Protein AF-A0AAV7BW52-F1 (afdb_monomer_lite)

Organism: Engystomops pustulosus (NCBI:txid76066)

pLDDT: mean 81.93, std 21.58, range [30.64, 98.81]

Secondary structure (DSSP, 8-state):
----STTHHHHHHHSS---TTHHHHHHHHHHHHHHHHHHHHHHHHHHHHHHHHHHHHHHHHHHHHHHHHHHHHHHHHHHHHHHHHHHHHHHHTTS----------HHHHHHHHHHHHHHHHHHHHHHHHHHHHHHHHHHHHHHHHHHHHHHHHHHHHHHHHHHHHHHHHHHHHHHHHHHHHHHHHHHHHHHHHHHHHHHHHHHHHHHHHHHHHHHHHHHHHHHHHHHHHHHHHHHHHHHHHHHHHHHHHHHH--S----------------------------EEEEEEEEETTEEEEEEEEEE-----

Radius of gyration: 64.71 Å; chains: 1; bounding box: 135×35×194 Å

InterPro domains:
  IPR018039 Intermediate filament protein, conserved site [PS00226] (238-246)
  IPR039008 Intermediate filament, rod domain [PF00038] (46-251)
  IPR039008 Intermediate filament, rod domain [PS51842] (1-252)
  IPR039008 Intermediate filament, rod domain [SM01391] (6-251)
  IPR050405 Intermediate filament structural protein [PTHR45652] (47-299)

Foldseek 3Di:
DDDDDPPVVVVVVVVDDDPPCVVVVVVVVVVVVVVVVVVVVVVVVVVVVVVVVVVVVVVVVVVVVVVVVVVVVVVVVVVVVVVVVVVVVVVVVVDDDDDDDDDDPVVVVVVVVVVVVVVVVVVVVVVVVVVVVVVVVVVVVVVVVVVVVVVVVVVVVVVVVVVVVVVVVVVVVVVVVVVVVVVVVVVVVVVVVVVVVVVVVVVVVVVVVVVVVVVVVVVVVVVVVVVVVVVVVVVVVVVVVVVVVVVVCVVVDPDDDDDDDDDDDPDPPPPPDDPDPPPPQDWDWDWDFDDDPRDTPDIDTDTDGDDDD

Sequence (309 aa):
MVVCDNGRNLVAALQLGRLTHVPCLAHVLNLIVQRFLKTYRNLSDLLTKDVDNASLARIDLERKLESLQEEIIFLKKIHDEEIRELQVQIQDQHVQIDMDVSKPDLTAALRDVRQQYENVAAKNLQDAEEWYKSKFADLSEAANRNNEALRQAKQETNDYRRQIQALTCEVDAMKGSNESYERQMREMEENFALEAANYQDTINRLQEEIQNMKEEMARHLREYQELLNVKMALDIEIATYRKLLEGEESRITIPVHSSFSNMSLRETNLDSHPMESTHSKRTLLIKTVETRDGQVINESSQQHDDYQD

Structure (mmCIF, N/CA/C/O backbone):
data_AF-A0AAV7BW52-F1
#
_entry.id   AF-A0AAV7BW52-F1
#
loop_
_atom_site.group_PDB
_atom_site.id
_atom_site.type_symbol
_atom_site.label_atom_id
_atom_site.label_alt_id
_atom_site.label_comp_id
_atom_site.label_asym_id
_atom_site.label_entity_id
_atom_site.label_seq_id
_atom_site.pdbx_PDB_ins_code
_atom_site.Cartn_x
_atom_site.Cartn_y
_atom_site.Cartn_z
_atom_site.occupancy
_atom_site.B_iso_or_equiv
_atom_site.auth_seq_id
_atom_site.auth_comp_id
_atom_site.auth_asym_id
_atom_site.auth_atom_id
_atom_site.pdbx_PDB_model_num
ATOM 1 N N . MET A 1 1 ? -50.732 -1.798 -39.076 1.00 42.44 1 MET A N 1
ATOM 2 C CA . MET A 1 1 ? -49.840 -0.947 -39.898 1.00 42.44 1 MET A CA 1
ATOM 3 C C . MET A 1 1 ? -49.139 -0.019 -38.925 1.00 42.44 1 MET A C 1
ATOM 5 O O . MET A 1 1 ? -49.822 0.787 -38.329 1.00 42.44 1 MET A O 1
ATOM 9 N N . VAL A 1 2 ? -47.877 -0.188 -38.553 1.00 38.03 2 VAL A N 1
ATOM 10 C CA . VAL A 1 2 ? -46.691 -0.264 -39.409 1.00 38.03 2 VAL A CA 1
ATOM 11 C C . VAL A 1 2 ? -45.734 -1.294 -38.802 1.00 38.03 2 VAL A C 1
ATOM 13 O O . VAL A 1 2 ? -45.166 -1.089 -37.736 1.00 38.03 2 VAL A O 1
ATOM 16 N N . VAL A 1 3 ? -45.635 -2.439 -39.468 1.00 42.44 3 VAL A N 1
ATOM 17 C CA . VAL A 1 3 ? -44.578 -3.435 -39.275 1.00 42.44 3 VAL A CA 1
ATOM 18 C C . VAL A 1 3 ? -43.591 -3.208 -40.421 1.00 42.44 3 VAL A C 1
ATOM 20 O O . VAL A 1 3 ? -44.026 -2.836 -41.509 1.00 42.44 3 VAL A O 1
ATOM 23 N N . CYS A 1 4 ? -42.312 -3.480 -40.158 1.00 48.53 4 CYS A N 1
ATOM 24 C CA . CYS A 1 4 ? -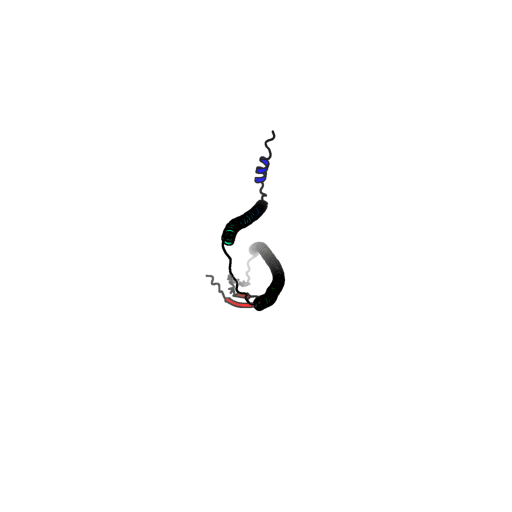41.177 -3.477 -41.089 1.00 48.53 4 CYS A CA 1
ATOM 25 C C . CYS A 1 4 ? -40.502 -2.115 -41.308 1.00 48.53 4 CYS A C 1
ATOM 27 O O . CYS A 1 4 ? -40.936 -1.347 -42.151 1.00 48.53 4 CYS A O 1
ATOM 29 N N . ASP A 1 5 ? -39.383 -1.882 -40.607 1.00 47.06 5 ASP A N 1
ATOM 30 C CA . ASP A 1 5 ? -38.112 -1.575 -41.304 1.00 47.06 5 ASP A CA 1
ATOM 31 C C . ASP A 1 5 ? -36.845 -1.549 -40.421 1.00 47.06 5 ASP A C 1
ATOM 33 O O . ASP A 1 5 ? -35.747 -1.345 -40.928 1.00 47.06 5 ASP A O 1
ATOM 37 N N . ASN A 1 6 ? -36.914 -1.893 -39.128 1.00 46.75 6 ASN A N 1
ATOM 38 C CA . ASN A 1 6 ? -35.696 -1.962 -38.295 1.00 46.75 6 ASN A CA 1
ATOM 39 C C . ASN A 1 6 ? -34.867 -3.258 -38.432 1.00 46.75 6 ASN A C 1
ATOM 41 O O . ASN A 1 6 ? -33.779 -3.346 -37.871 1.00 46.75 6 ASN A O 1
ATOM 45 N N . GLY A 1 7 ? -35.325 -4.257 -39.194 1.00 46.31 7 GLY A N 1
ATOM 46 C CA . GLY A 1 7 ? -34.600 -5.526 -39.374 1.00 46.31 7 GLY A CA 1
ATOM 47 C C . GLY A 1 7 ? -33.477 -5.484 -40.417 1.00 46.31 7 GLY A C 1
ATOM 48 O O . GLY A 1 7 ? -32.552 -6.290 -40.358 1.00 46.31 7 GLY A O 1
ATOM 49 N N . ARG A 1 8 ? -33.518 -4.534 -41.364 1.00 49.31 8 ARG A N 1
ATOM 50 C CA . ARG A 1 8 ? -32.540 -4.460 -42.467 1.00 49.31 8 ARG A CA 1
ATOM 51 C C . ARG A 1 8 ? -31.259 -3.703 -42.106 1.00 49.31 8 ARG A C 1
ATOM 53 O O . ARG A 1 8 ? -30.216 -3.976 -42.690 1.00 49.31 8 ARG A O 1
ATOM 60 N N . ASN A 1 9 ? -31.302 -2.843 -41.088 1.00 48.75 9 ASN A N 1
ATOM 61 C CA . ASN A 1 9 ? -30.121 -2.118 -40.607 1.00 48.75 9 ASN A CA 1
ATOM 62 C C . ASN A 1 9 ? -29.219 -2.943 -39.679 1.00 48.75 9 ASN A C 1
ATOM 64 O O . ASN A 1 9 ? -28.037 -2.635 -39.561 1.00 48.75 9 ASN A O 1
ATOM 68 N N . LEU A 1 10 ? -29.730 -4.010 -39.055 1.00 51.12 10 LEU A N 1
ATOM 69 C CA . LEU A 1 10 ? -28.917 -4.844 -38.164 1.00 51.12 10 LEU A CA 1
ATOM 70 C C . LEU A 1 10 ? -27.988 -5.785 -38.949 1.00 51.12 10 LEU A C 1
ATOM 72 O O . LEU A 1 10 ? -26.843 -5.988 -38.562 1.00 51.12 10 LEU A O 1
ATOM 76 N N . VAL A 1 11 ? -28.453 -6.293 -40.095 1.00 54.44 11 VAL A N 1
ATOM 77 C CA . VAL A 1 11 ? -27.650 -7.140 -40.995 1.00 54.44 11 VAL A CA 1
ATOM 78 C C . VAL A 1 11 ? -26.633 -6.301 -41.779 1.00 54.44 11 VAL A C 1
ATOM 80 O O . VAL A 1 11 ? -25.495 -6.723 -41.947 1.00 54.44 11 VAL A O 1
ATOM 83 N N . ALA A 1 12 ? -26.984 -5.066 -42.162 1.00 50.09 12 ALA A N 1
ATOM 84 C CA . ALA A 1 12 ? -26.039 -4.134 -42.784 1.00 50.09 12 ALA A CA 1
ATOM 85 C C . ALA A 1 12 ? -24.937 -3.660 -41.811 1.00 50.09 12 ALA A C 1
ATOM 87 O O . ALA A 1 12 ? -23.789 -3.494 -42.219 1.00 50.09 12 ALA A O 1
ATOM 88 N N . ALA A 1 13 ? -25.253 -3.509 -40.519 1.00 51.62 13 ALA A N 1
ATOM 89 C CA . ALA A 1 13 ? -24.267 -3.177 -39.488 1.00 51.62 13 ALA A CA 1
ATOM 90 C C . ALA A 1 13 ? -23.327 -4.350 -39.138 1.00 51.62 13 ALA A C 1
ATOM 92 O O . ALA A 1 13 ? -22.213 -4.121 -38.675 1.00 51.62 13 ALA A O 1
ATOM 93 N N . LEU A 1 14 ? -23.740 -5.598 -39.391 1.00 51.81 14 LEU A N 1
ATOM 94 C CA . LEU A 1 14 ? -22.915 -6.796 -39.177 1.00 51.81 14 LEU A CA 1
ATOM 95 C C . LEU A 1 14 ? -21.932 -7.079 -40.328 1.00 51.81 14 LEU A C 1
ATOM 97 O O . LEU A 1 14 ? -20.981 -7.833 -40.134 1.00 51.81 14 LEU A O 1
ATOM 101 N N . GLN A 1 15 ? -22.115 -6.459 -41.500 1.00 50.25 15 GLN A N 1
ATOM 102 C CA . GLN A 1 15 ? -21.296 -6.717 -42.692 1.00 50.25 15 GLN A CA 1
ATOM 103 C C . GLN A 1 15 ? -20.121 -5.733 -42.888 1.00 50.25 15 GLN A C 1
ATOM 105 O O . GLN A 1 15 ? -19.285 -5.949 -43.763 1.00 50.25 15 GLN A O 1
ATOM 110 N N . LEU A 1 16 ? -20.017 -4.667 -42.086 1.00 50.59 16 LEU A N 1
ATOM 111 C CA . LEU A 1 16 ? -18.913 -3.699 -42.132 1.00 50.59 16 LEU A CA 1
ATOM 112 C C . LEU A 1 16 ? -18.126 -3.756 -40.820 1.00 50.59 16 LEU A C 1
ATOM 114 O O . LEU A 1 16 ? -18.528 -3.204 -39.799 1.00 50.59 16 LEU A O 1
ATOM 118 N N . GLY A 1 17 ? -16.996 -4.462 -40.858 1.00 53.66 17 GLY A N 1
ATOM 119 C CA . GLY A 1 17 ? -16.124 -4.737 -39.718 1.00 53.66 17 GLY A CA 1
ATOM 120 C C . GLY A 1 17 ? -15.608 -3.499 -38.980 1.00 53.66 17 GLY A C 1
ATOM 121 O O . GLY A 1 17 ? -14.507 -3.027 -39.248 1.00 53.66 17 GLY A O 1
ATOM 122 N N . ARG A 1 18 ? -16.366 -3.038 -37.978 1.00 52.53 18 ARG A N 1
ATOM 123 C CA . ARG A 1 18 ? -15.880 -2.267 -36.820 1.00 52.53 18 ARG A CA 1
ATOM 124 C C . ARG A 1 18 ? -16.698 -2.610 -35.575 1.00 52.53 18 ARG A C 1
ATOM 126 O O . ARG A 1 18 ? -17.552 -1.850 -35.138 1.00 52.53 18 ARG A O 1
ATOM 133 N N . LEU A 1 19 ? -16.405 -3.760 -34.976 1.00 47.66 19 LEU A N 1
ATOM 134 C CA . LEU A 1 19 ? -16.874 -4.130 -33.638 1.00 47.66 19 LEU A CA 1
ATOM 135 C C . LEU A 1 19 ? -15.669 -4.281 -32.701 1.00 47.66 19 LEU A C 1
ATOM 137 O O . LEU A 1 19 ? -15.443 -5.321 -32.098 1.00 47.66 19 LEU A O 1
ATOM 141 N N . THR A 1 20 ? -14.899 -3.203 -32.544 1.00 48.56 20 THR A N 1
ATOM 142 C CA . THR A 1 20 ? -13.888 -3.075 -31.477 1.00 48.56 20 THR A CA 1
ATOM 143 C C . THR A 1 20 ? -14.507 -2.732 -30.110 1.00 48.56 20 THR A C 1
ATOM 145 O O . THR A 1 20 ? -13.782 -2.537 -29.143 1.00 48.56 20 THR A O 1
ATOM 148 N N . HIS A 1 21 ? -15.843 -2.699 -29.987 1.00 54.47 21 HIS A N 1
ATOM 149 C CA . HIS A 1 21 ? -16.556 -2.300 -28.760 1.00 54.47 21 HIS A CA 1
ATOM 150 C C . HIS A 1 21 ? -17.288 -3.442 -28.018 1.00 54.47 21 HIS A C 1
ATOM 152 O O . HIS A 1 21 ? -17.910 -3.210 -26.978 1.00 54.47 21 HIS A O 1
ATOM 158 N N . VAL A 1 22 ? -17.201 -4.681 -28.514 1.00 55.72 22 VAL A N 1
ATOM 159 C CA . VAL A 1 22 ? -17.824 -5.879 -27.906 1.00 55.72 22 VAL A CA 1
ATOM 160 C C . VAL A 1 22 ? -17.220 -6.265 -26.543 1.00 55.72 22 VAL A C 1
ATOM 162 O O . VAL A 1 22 ? -17.994 -6.612 -25.648 1.00 55.72 22 VAL A O 1
ATOM 165 N N . PRO A 1 23 ? -15.896 -6.139 -26.300 1.00 56.59 23 PRO A N 1
ATOM 166 C CA . PRO A 1 23 ? -15.323 -6.441 -24.984 1.00 56.59 23 PRO A CA 1
ATOM 167 C C . PRO A 1 23 ? -15.818 -5.478 -23.898 1.00 56.59 23 PRO A C 1
ATOM 169 O O . PRO A 1 23 ? -16.036 -5.879 -22.758 1.00 56.59 23 PRO A O 1
ATOM 172 N N . CYS A 1 24 ? -16.042 -4.211 -24.262 1.00 59.16 24 CYS A N 1
ATOM 173 C CA . CYS A 1 24 ? -16.455 -3.165 -23.329 1.00 59.16 24 CYS A CA 1
ATOM 174 C C . CYS A 1 24 ? -17.905 -3.368 -22.858 1.00 59.16 24 CYS A C 1
ATOM 176 O O . CYS A 1 24 ? -18.178 -3.320 -21.662 1.00 59.16 24 CYS A O 1
ATOM 178 N N . LEU A 1 25 ? -18.825 -3.693 -23.772 1.00 68.81 25 LEU A N 1
ATOM 179 C CA . LEU A 1 25 ? -20.219 -4.001 -23.430 1.00 68.81 25 LEU A CA 1
ATOM 180 C C . LEU A 1 25 ? -20.342 -5.277 -22.588 1.00 68.81 25 LEU A C 1
ATOM 182 O O . LEU A 1 25 ? -21.067 -5.274 -21.597 1.00 68.81 25 LEU A O 1
ATOM 186 N N . ALA A 1 26 ? -19.600 -6.336 -22.927 1.00 73.62 26 ALA A N 1
ATOM 187 C CA . ALA A 1 26 ? -19.580 -7.572 -22.143 1.00 73.62 26 ALA A CA 1
ATOM 188 C C . ALA A 1 26 ? -19.023 -7.349 -20.725 1.00 73.62 26 ALA A C 1
ATOM 190 O O . ALA A 1 26 ? -19.572 -7.875 -19.756 1.00 73.62 26 ALA A O 1
ATOM 191 N N . HIS A 1 27 ? -17.978 -6.527 -20.586 1.00 78.75 27 HIS A N 1
ATOM 192 C CA . HIS A 1 27 ? -17.408 -6.165 -19.290 1.00 78.75 27 HIS A CA 1
ATOM 193 C C . HIS A 1 27 ? -18.382 -5.334 -18.442 1.00 78.75 27 HIS A C 1
ATOM 195 O O . HIS A 1 27 ? -18.586 -5.637 -17.267 1.00 78.75 27 HIS A O 1
ATOM 201 N N . VAL A 1 28 ? -19.045 -4.339 -19.041 1.00 83.44 28 VAL A N 1
ATOM 202 C CA . VAL A 1 28 ? -20.058 -3.520 -18.357 1.00 83.44 28 VAL A CA 1
ATOM 203 C C . VAL A 1 28 ? -21.254 -4.372 -17.926 1.00 83.44 28 VAL A C 1
ATOM 205 O O . VAL A 1 28 ? -21.697 -4.258 -16.785 1.00 83.44 28 VAL A O 1
ATOM 208 N N . LEU A 1 29 ? -21.744 -5.274 -18.785 1.00 83.38 29 LEU A N 1
ATOM 209 C CA . LEU A 1 29 ? -22.842 -6.182 -18.441 1.00 83.38 29 LEU A CA 1
ATOM 210 C C . LEU A 1 29 ? -22.455 -7.121 -17.288 1.00 83.38 29 LEU A C 1
ATOM 212 O O . LEU A 1 29 ? -23.239 -7.311 -16.362 1.00 83.38 29 LEU A O 1
ATOM 216 N N . ASN A 1 30 ? -21.232 -7.662 -17.309 1.00 83.44 30 ASN A N 1
ATOM 217 C CA . ASN A 1 30 ? -20.707 -8.516 -16.244 1.00 83.44 30 ASN A CA 1
ATOM 218 C C . ASN A 1 30 ? -20.607 -7.747 -14.917 1.00 83.44 30 ASN A C 1
ATOM 220 O O . ASN A 1 30 ? -21.077 -8.232 -13.892 1.00 83.44 30 ASN A O 1
ATOM 224 N N . LEU A 1 31 ? -20.105 -6.510 -14.936 1.00 84.69 31 LEU A N 1
ATOM 225 C CA . LEU A 1 31 ? -20.017 -5.669 -13.741 1.00 84.69 31 LEU A CA 1
ATOM 226 C C . LEU A 1 31 ? -21.402 -5.332 -13.166 1.00 84.69 31 LEU A C 1
ATOM 228 O O . LEU A 1 31 ? -21.591 -5.358 -11.949 1.00 84.69 31 LEU A O 1
ATOM 232 N N . ILE A 1 32 ? -22.386 -5.062 -14.031 1.00 88.31 32 ILE A N 1
ATOM 233 C CA . ILE A 1 32 ? -23.783 -4.844 -13.631 1.00 88.31 32 ILE A CA 1
ATOM 234 C C . ILE A 1 32 ? -24.344 -6.112 -12.978 1.00 88.31 32 ILE A C 1
ATOM 236 O O . ILE A 1 32 ? -24.854 -6.038 -11.861 1.00 88.31 32 ILE A O 1
ATOM 240 N N . VAL A 1 33 ? -24.197 -7.278 -13.613 1.00 91.00 33 VAL A N 1
ATOM 241 C CA . VAL A 1 33 ? -24.675 -8.565 -13.077 1.00 91.00 33 VAL A CA 1
ATOM 242 C C . VAL A 1 33 ? -23.994 -8.904 -11.749 1.00 91.00 33 VAL A C 1
ATOM 244 O O . VAL A 1 33 ? -24.677 -9.266 -10.794 1.00 91.00 33 VAL A O 1
ATOM 247 N N . GLN A 1 34 ? -22.676 -8.722 -11.633 1.00 87.38 34 GLN A N 1
ATOM 248 C CA . GLN A 1 34 ? -21.950 -8.926 -10.376 1.00 87.38 34 GLN A CA 1
ATOM 249 C C . GLN A 1 34 ? -22.443 -7.988 -9.274 1.00 87.38 34 GLN A C 1
ATOM 251 O O . GLN A 1 34 ? -22.611 -8.413 -8.130 1.00 87.38 34 GLN A O 1
ATOM 256 N N . ARG A 1 35 ? -22.715 -6.721 -9.605 1.00 91.62 35 ARG A N 1
ATOM 257 C CA . ARG A 1 35 ? -23.233 -5.748 -8.640 1.00 91.62 35 ARG A CA 1
ATOM 258 C C . ARG A 1 35 ? -24.646 -6.106 -8.184 1.00 91.62 35 ARG A C 1
ATOM 260 O O . ARG A 1 35 ? -24.892 -6.050 -6.983 1.00 91.62 35 ARG A O 1
ATOM 267 N N . PHE A 1 36 ? -25.516 -6.540 -9.097 1.00 93.06 36 PHE A N 1
ATOM 268 C CA . PHE A 1 36 ? -26.858 -7.043 -8.779 1.00 93.06 36 PHE A CA 1
ATOM 269 C C . PHE A 1 36 ? -26.827 -8.323 -7.933 1.00 93.06 36 PHE A C 1
ATOM 271 O O . PHE A 1 36 ? -27.577 -8.436 -6.968 1.00 93.06 36 PHE A O 1
ATOM 278 N N . LEU A 1 37 ? -25.945 -9.277 -8.242 1.00 92.19 37 LEU A N 1
ATOM 279 C CA . LEU A 1 37 ? -25.796 -10.497 -7.442 1.00 92.19 37 LEU A CA 1
ATOM 280 C C . LEU A 1 37 ? -25.260 -10.190 -6.041 1.00 92.19 37 LEU A C 1
ATOM 282 O O . LEU A 1 37 ? -25.711 -10.789 -5.066 1.00 92.19 37 LEU A O 1
ATOM 286 N N . LYS A 1 38 ? -24.329 -9.236 -5.922 1.00 92.50 38 LYS A N 1
ATOM 287 C CA . LYS A 1 38 ? -23.791 -8.790 -4.632 1.00 92.50 38 LYS A CA 1
ATOM 288 C C . LYS A 1 38 ? -24.857 -8.094 -3.786 1.00 92.50 38 LYS A C 1
ATOM 290 O O . LYS A 1 38 ? -24.963 -8.388 -2.601 1.00 92.50 38 LYS A O 1
ATO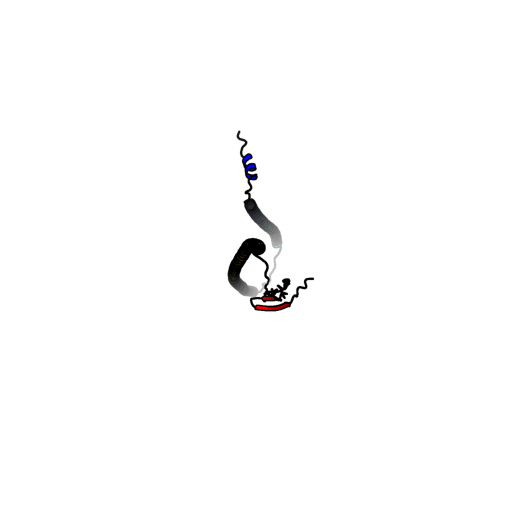M 295 N N . THR A 1 39 ? -25.665 -7.209 -4.372 1.00 89.81 39 THR A N 1
ATOM 296 C CA . THR A 1 39 ? -26.769 -6.561 -3.646 1.00 89.81 39 THR A CA 1
ATOM 297 C C . THR A 1 39 ? -27.858 -7.555 -3.260 1.00 89.81 39 THR A C 1
ATOM 299 O O . THR A 1 39 ? -28.336 -7.494 -2.133 1.00 89.81 39 THR A O 1
ATOM 302 N N . TYR A 1 40 ? -28.207 -8.498 -4.141 1.00 91.44 40 TYR A N 1
ATOM 303 C CA . TYR A 1 40 ? -29.180 -9.549 -3.838 1.00 91.44 40 TYR A CA 1
ATOM 304 C C . TYR A 1 40 ? -28.704 -10.460 -2.701 1.00 91.44 40 TYR A C 1
ATOM 306 O O . TYR A 1 40 ? -29.464 -10.719 -1.773 1.00 91.44 40 TYR A O 1
ATOM 314 N N . ARG A 1 41 ? -27.430 -10.881 -2.721 1.00 92.69 41 ARG A N 1
ATOM 315 C CA . ARG A 1 41 ? -26.831 -11.676 -1.639 1.00 92.69 41 ARG A CA 1
ATOM 316 C C . ARG A 1 41 ? -26.854 -10.921 -0.310 1.00 92.69 41 ARG A C 1
ATOM 318 O O . ARG A 1 41 ? -27.376 -11.443 0.661 1.00 92.69 41 ARG A O 1
ATOM 325 N N . ASN A 1 42 ? -26.393 -9.669 -0.296 1.00 92.06 42 ASN A N 1
ATOM 326 C CA . ASN A 1 42 ? -26.401 -8.847 0.916 1.00 92.06 42 ASN A CA 1
ATOM 327 C C . ASN A 1 42 ? -27.819 -8.645 1.480 1.00 92.06 42 ASN A C 1
ATOM 329 O O . ASN A 1 42 ? -28.007 -8.662 2.692 1.00 92.06 42 ASN A O 1
ATOM 333 N N . LEU A 1 43 ? -28.814 -8.440 0.609 1.00 93.75 43 LEU A N 1
ATOM 334 C CA . LEU A 1 43 ? -30.209 -8.289 1.021 1.00 93.75 43 LEU A CA 1
ATOM 335 C C . LEU A 1 43 ? -30.779 -9.604 1.569 1.00 93.75 43 LEU A C 1
ATOM 337 O O . LEU A 1 43 ? -31.481 -9.586 2.575 1.00 93.75 43 LEU A O 1
ATOM 341 N N . SER A 1 44 ? -30.450 -10.736 0.942 1.00 93.75 44 SER A N 1
ATOM 342 C CA . SER A 1 44 ? -30.824 -12.071 1.419 1.00 93.75 44 SER A CA 1
ATOM 343 C C . SER A 1 44 ? -30.231 -12.364 2.798 1.00 93.75 44 SER A C 1
ATOM 345 O O . SER A 1 44 ? -30.943 -12.841 3.680 1.00 93.75 44 SER A O 1
ATOM 347 N N . ASP A 1 45 ? -28.954 -12.041 3.007 1.00 93.12 45 ASP A N 1
ATOM 348 C CA . ASP A 1 45 ? -28.270 -12.247 4.287 1.00 93.12 45 ASP A CA 1
ATOM 349 C C . ASP A 1 45 ? -28.873 -11.358 5.388 1.00 93.12 45 ASP A C 1
ATOM 351 O O . ASP A 1 45 ? -29.079 -11.814 6.513 1.00 93.12 45 ASP A O 1
ATOM 355 N N . LEU A 1 46 ? -29.224 -10.106 5.060 1.00 95.44 46 LEU A N 1
ATOM 356 C CA . LEU A 1 46 ? -29.889 -9.187 5.988 1.00 95.44 46 LEU A CA 1
ATOM 357 C C . LEU A 1 46 ? -31.279 -9.691 6.395 1.00 95.44 46 LEU A C 1
ATOM 359 O O . LEU A 1 46 ? -31.581 -9.753 7.582 1.00 95.44 46 LEU A O 1
ATOM 363 N N . LEU A 1 47 ? -32.098 -10.100 5.421 1.00 94.19 47 LEU A N 1
ATOM 364 C CA . LEU A 1 47 ? -33.434 -10.639 5.682 1.00 94.19 47 LEU A CA 1
ATOM 365 C C . LEU A 1 47 ? -33.373 -11.917 6.522 1.00 94.19 47 LEU A C 1
ATOM 367 O O . LEU A 1 47 ? -34.168 -12.080 7.442 1.00 94.19 47 LEU A O 1
ATOM 371 N N . THR A 1 48 ? -32.412 -12.798 6.238 1.00 95.62 48 THR A N 1
ATOM 372 C CA . THR A 1 48 ? -32.207 -14.028 7.018 1.00 95.62 48 THR A CA 1
ATOM 373 C C . THR A 1 48 ? -31.865 -13.689 8.466 1.00 95.62 48 THR A C 1
ATOM 375 O O . THR A 1 48 ? -32.496 -14.196 9.388 1.00 95.62 48 THR A O 1
ATOM 378 N N . LYS A 1 49 ? -30.942 -12.743 8.674 1.00 96.38 49 LYS A N 1
ATOM 379 C CA . LYS A 1 49 ? -30.555 -12.289 10.011 1.00 96.38 49 LYS A CA 1
ATOM 380 C C . LYS A 1 49 ? -31.716 -11.655 10.783 1.00 96.38 49 LYS A C 1
ATOM 382 O O . LYS A 1 49 ? -31.850 -11.896 11.980 1.00 96.38 49 LYS A O 1
ATOM 387 N N . ASP A 1 50 ? -32.555 -10.860 10.126 1.00 95.44 50 ASP A N 1
ATOM 388 C CA . ASP A 1 50 ? -33.728 -10.253 10.764 1.00 95.44 50 ASP A CA 1
ATOM 389 C C . ASP A 1 50 ? -34.771 -11.310 11.158 1.00 95.44 50 ASP A C 1
ATOM 391 O O . ASP A 1 50 ? -35.349 -11.228 12.245 1.00 95.44 50 ASP A O 1
ATOM 395 N N . VAL A 1 51 ? -34.966 -12.340 10.326 1.00 96.88 51 VAL A N 1
ATOM 396 C CA . VAL A 1 51 ? -35.831 -13.490 10.638 1.00 96.88 51 VAL A CA 1
ATOM 397 C C . VAL A 1 51 ? -35.286 -14.294 11.820 1.00 96.88 51 VAL A C 1
ATOM 399 O O . VAL A 1 51 ? -36.058 -14.647 12.717 1.00 96.88 51 VAL A O 1
ATOM 402 N N . ASP A 1 52 ? -33.978 -14.544 11.870 1.00 96.69 52 ASP A N 1
ATOM 403 C CA . ASP A 1 52 ? -33.338 -15.251 12.983 1.00 96.69 52 ASP A CA 1
ATOM 404 C C . ASP A 1 52 ? -33.463 -14.457 14.291 1.00 96.69 52 ASP A C 1
ATOM 406 O O . ASP A 1 52 ? -33.860 -15.005 15.321 1.00 96.69 52 ASP A O 1
ATOM 410 N N . ASN A 1 53 ? -33.223 -13.142 14.248 1.00 95.56 53 ASN A N 1
ATOM 411 C CA . ASN A 1 53 ? -33.386 -12.255 15.403 1.00 95.56 53 ASN A CA 1
ATOM 412 C C . ASN A 1 53 ? -34.837 -12.225 15.908 1.00 95.56 53 ASN A C 1
ATOM 414 O O . ASN A 1 53 ? -35.076 -12.314 17.114 1.00 95.56 53 ASN A O 1
ATOM 418 N N . ALA A 1 54 ? -35.813 -12.123 15.001 1.00 95.31 54 ALA A N 1
ATOM 419 C CA . ALA A 1 54 ? -37.230 -12.166 15.356 1.00 95.31 54 ALA A CA 1
ATOM 420 C C . ALA A 1 54 ? -37.627 -13.529 15.950 1.00 95.31 54 ALA A C 1
ATOM 422 O O . ALA A 1 54 ? -38.412 -13.590 16.897 1.00 95.31 54 ALA A O 1
ATOM 423 N N . SER A 1 55 ? -37.053 -14.618 15.434 1.00 96.62 55 SER A N 1
ATOM 424 C CA . SER A 1 55 ? -37.277 -15.974 15.943 1.00 96.62 55 SER A CA 1
ATOM 425 C C . SER A 1 55 ? -36.709 -16.158 17.351 1.00 96.62 55 SER A C 1
ATOM 427 O O . SER A 1 55 ? -37.395 -16.710 18.210 1.00 96.62 55 SER A O 1
ATOM 429 N N . LEU A 1 56 ? -35.506 -15.638 17.624 1.00 97.12 56 LEU A N 1
ATOM 430 C CA . LEU A 1 56 ? -34.915 -15.631 18.967 1.00 97.12 56 LEU A CA 1
ATOM 431 C C . LEU A 1 56 ? -35.767 -14.828 19.957 1.00 97.12 56 LEU A C 1
ATOM 433 O O . LEU A 1 56 ? -36.086 -15.325 21.035 1.00 97.12 56 LEU A O 1
ATOM 437 N N . ALA A 1 57 ? -36.214 -13.630 19.567 1.00 96.12 57 ALA A N 1
ATOM 438 C CA . ALA A 1 57 ? -37.082 -12.805 20.406 1.00 96.12 57 ALA A CA 1
ATOM 439 C C . ALA A 1 57 ? -38.420 -13.497 20.728 1.00 96.12 57 ALA A C 1
ATOM 441 O O . ALA A 1 57 ? -38.923 -13.375 21.847 1.00 96.12 57 ALA A O 1
ATOM 442 N N . ARG A 1 58 ? -38.985 -14.249 19.772 1.00 97.50 58 ARG A N 1
ATOM 443 C CA . ARG A 1 58 ? -40.193 -15.056 19.993 1.00 97.50 58 ARG A CA 1
ATOM 444 C C . ARG A 1 58 ? -39.954 -16.142 21.042 1.00 97.50 58 ARG A C 1
ATOM 446 O O . ARG A 1 58 ? -40.736 -16.241 21.980 1.00 97.50 58 ARG A O 1
ATOM 453 N N . ILE A 1 59 ? -38.863 -16.900 20.912 1.00 97.81 59 ILE A N 1
ATOM 454 C CA . ILE A 1 59 ? -38.504 -17.980 21.847 1.00 97.81 59 ILE A CA 1
ATOM 455 C C . ILE A 1 59 ? -38.280 -17.429 23.264 1.00 97.81 59 ILE A C 1
ATOM 457 O O . ILE A 1 59 ? -38.736 -18.021 24.241 1.00 97.81 59 ILE A O 1
ATOM 461 N N . ASP A 1 60 ? -37.619 -16.279 23.400 1.00 96.88 60 ASP A N 1
ATOM 462 C CA . ASP A 1 60 ? -37.403 -15.649 24.707 1.00 96.88 60 ASP A CA 1
ATOM 463 C C . ASP A 1 60 ? -38.712 -15.179 25.360 1.00 96.88 60 ASP A C 1
ATOM 465 O O . ASP A 1 60 ? -38.864 -15.260 26.582 1.00 96.88 60 ASP A O 1
ATOM 469 N N . LEU A 1 61 ? -39.672 -14.698 24.564 1.00 95.25 61 LEU A N 1
ATOM 470 C CA . LEU A 1 61 ? -41.008 -14.343 25.049 1.00 95.25 61 LEU A CA 1
ATOM 471 C C . LEU A 1 61 ? -41.828 -15.578 25.441 1.00 95.25 61 LEU A C 1
ATOM 473 O O . LEU A 1 61 ? -42.487 -15.544 26.478 1.00 95.25 61 LEU A O 1
ATOM 477 N N . GLU A 1 62 ? -41.757 -16.661 24.664 1.00 96.12 62 GLU A N 1
ATOM 478 C CA . GLU A 1 62 ? -42.404 -17.944 24.979 1.00 96.12 62 GLU A CA 1
ATOM 479 C C . GLU A 1 62 ? -41.906 -18.487 26.330 1.00 96.12 62 GLU A C 1
ATOM 481 O O . GLU A 1 62 ? -42.715 -18.782 27.207 1.00 96.12 62 GLU A O 1
ATOM 486 N N . ARG A 1 63 ? -40.589 -18.474 26.572 1.00 97.06 63 ARG A N 1
ATOM 487 C CA . ARG A 1 63 ? -40.000 -18.882 27.863 1.00 97.06 63 ARG A CA 1
ATOM 488 C C . ARG A 1 63 ? -40.451 -18.022 29.041 1.00 97.06 63 ARG A C 1
ATOM 490 O O . ARG A 1 63 ? -40.694 -18.536 30.130 1.00 97.06 63 ARG A O 1
ATOM 497 N N . LYS A 1 64 ? -40.553 -16.702 28.852 1.00 96.25 64 LYS A N 1
ATOM 498 C CA . LYS A 1 64 ? -41.062 -15.798 29.900 1.00 96.25 64 LYS A CA 1
ATOM 499 C C . LYS A 1 64 ? -42.526 -16.076 30.213 1.00 96.25 64 LYS A C 1
ATOM 501 O O . LYS A 1 64 ? -42.917 -16.015 31.374 1.00 96.25 64 LYS A O 1
ATOM 506 N N . LEU A 1 65 ? -43.324 -16.373 29.191 1.00 97.25 65 LEU A N 1
ATOM 507 C CA . LEU A 1 65 ? -44.728 -16.723 29.358 1.00 97.25 65 LEU A CA 1
ATOM 508 C C . LEU A 1 65 ? -44.876 -18.031 30.145 1.00 97.25 65 LEU A C 1
ATOM 510 O O . LEU A 1 65 ? -45.659 -18.062 31.090 1.00 97.25 65 LEU A O 1
ATOM 514 N N . GLU A 1 66 ? -44.096 -19.062 29.813 1.00 96.31 66 GLU A N 1
ATOM 515 C CA . GLU A 1 66 ? -44.064 -20.334 30.551 1.00 96.31 66 GLU A CA 1
ATOM 516 C C . GLU A 1 66 ? -43.654 -20.128 32.017 1.00 96.31 66 GLU A C 1
ATOM 518 O O . GLU A 1 66 ? -44.365 -20.555 32.924 1.00 96.31 66 GLU A O 1
ATOM 523 N N . SER A 1 67 ? -42.576 -19.378 32.268 1.00 96.38 67 SER A N 1
ATOM 524 C CA . SER A 1 67 ? -42.113 -19.075 33.630 1.00 96.38 67 SER A CA 1
ATOM 525 C C . SER A 1 67 ? -43.163 -18.327 34.464 1.00 96.38 67 SER A C 1
ATOM 527 O O . SER A 1 67 ? -43.377 -18.667 35.626 1.00 96.38 67 SER A O 1
ATOM 529 N N . LEU A 1 68 ? -43.856 -17.343 33.881 1.00 96.00 68 LEU A N 1
ATOM 530 C CA . LEU A 1 68 ? -44.932 -16.622 34.570 1.00 96.00 68 LEU A CA 1
ATOM 531 C C . LEU A 1 68 ? -46.152 -17.517 34.828 1.00 96.00 68 LEU A C 1
ATOM 533 O O . LEU A 1 68 ? -46.827 -17.370 35.846 1.00 96.00 68 LEU A O 1
ATOM 537 N N . GLN A 1 69 ? -46.454 -18.455 33.927 1.00 97.12 69 GLN A N 1
ATOM 538 C CA . GLN A 1 69 ? -47.515 -19.437 34.153 1.00 97.12 69 GLN A CA 1
ATOM 539 C C . GLN A 1 69 ? -47.178 -20.375 35.316 1.00 97.12 69 GLN A C 1
ATOM 541 O O . GLN A 1 69 ? -48.046 -20.631 36.153 1.00 97.12 69 GLN A O 1
ATOM 546 N N . GLU A 1 70 ? -45.933 -20.846 35.404 1.00 96.56 70 GLU A N 1
ATOM 547 C CA . GLU A 1 70 ? -45.454 -21.651 36.532 1.00 96.56 70 GLU A CA 1
ATOM 548 C C . GLU A 1 70 ? -45.538 -20.881 37.855 1.00 96.56 70 GLU A C 1
ATOM 550 O O . GLU A 1 70 ? -46.027 -21.422 38.848 1.00 96.56 70 GLU A O 1
ATOM 555 N N . GLU A 1 71 ? -45.155 -19.601 37.865 1.00 96.50 71 GLU A N 1
ATOM 556 C CA . GLU A 1 71 ? -45.256 -18.736 39.045 1.00 96.50 71 GLU A CA 1
ATOM 557 C C . GLU A 1 71 ? -46.711 -18.559 39.507 1.00 96.50 71 GLU A C 1
ATOM 559 O O . GLU A 1 71 ? -47.011 -18.694 40.694 1.00 96.50 71 GLU A O 1
ATOM 564 N N . ILE A 1 72 ? -47.648 -18.343 38.576 1.00 96.00 72 ILE A N 1
ATOM 565 C CA . ILE A 1 72 ? -49.082 -18.251 38.896 1.00 96.00 72 ILE A CA 1
ATOM 566 C C . ILE A 1 72 ? -49.592 -19.557 39.516 1.00 96.00 72 ILE A C 1
ATOM 568 O O . ILE A 1 72 ? -50.363 -19.525 40.478 1.00 96.00 72 ILE A O 1
ATOM 572 N N . ILE A 1 73 ? -49.197 -20.710 38.968 1.00 97.06 73 ILE A N 1
ATOM 573 C CA . ILE A 1 73 ? -49.594 -22.021 39.499 1.00 97.06 73 ILE A CA 1
ATOM 574 C C . ILE A 1 73 ? -49.020 -22.220 40.905 1.00 97.06 73 ILE A C 1
ATOM 576 O O . ILE A 1 73 ? -49.729 -22.681 41.802 1.00 97.06 73 ILE A O 1
ATOM 580 N N . PHE A 1 74 ? -47.761 -21.840 41.111 1.00 97.12 74 PHE A N 1
ATOM 581 C CA . PHE A 1 74 ? -47.090 -21.927 42.400 1.00 97.12 74 PHE A CA 1
ATOM 582 C C . PHE A 1 74 ? -47.764 -21.054 43.467 1.00 97.12 74 PHE A C 1
ATOM 584 O O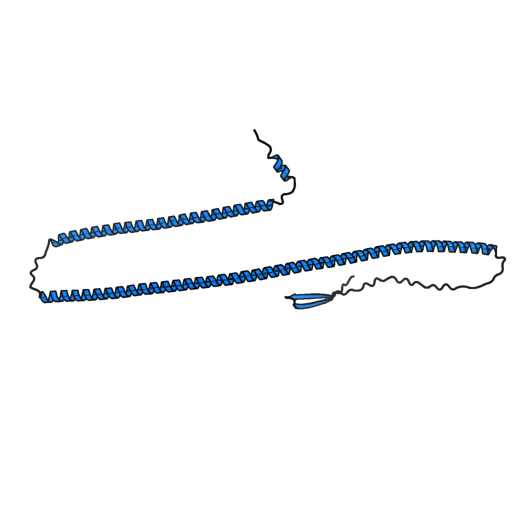 . PHE A 1 74 ? -48.101 -21.557 44.538 1.00 97.12 74 PHE A O 1
ATOM 591 N N . LEU A 1 75 ? -48.041 -19.783 43.158 1.00 95.00 75 LEU A N 1
ATOM 592 C CA . LEU A 1 75 ? -48.713 -18.857 44.074 1.00 95.00 75 LEU A CA 1
ATOM 593 C C . LEU A 1 75 ? -50.122 -19.329 44.442 1.00 95.00 75 LEU A C 1
ATOM 595 O O . LEU A 1 75 ? -50.500 -19.273 45.609 1.00 95.00 75 LEU A O 1
ATOM 599 N N . LYS A 1 76 ? -50.882 -19.860 43.476 1.00 95.44 76 LYS A N 1
ATOM 600 C CA . LYS A 1 76 ? -52.193 -20.465 43.757 1.00 95.44 76 LYS A CA 1
ATOM 601 C C . LYS A 1 76 ? -52.082 -21.627 44.737 1.00 95.44 76 LYS A C 1
ATOM 603 O O . LYS A 1 76 ? -52.848 -21.689 45.689 1.00 95.44 76 LYS A O 1
ATOM 608 N N . LYS A 1 77 ? -51.102 -22.512 44.534 1.00 96.50 77 LYS A N 1
ATOM 609 C CA . LYS A 1 77 ? -50.876 -23.657 45.420 1.00 96.50 77 LYS A CA 1
ATOM 610 C C . LYS A 1 77 ? -50.500 -23.221 46.839 1.00 96.50 77 LYS A C 1
ATOM 612 O O . LYS A 1 77 ? -50.967 -23.843 47.786 1.00 96.50 77 LYS A O 1
ATOM 617 N N . ILE A 1 78 ? -49.685 -22.172 46.979 1.00 96.69 78 ILE A N 1
ATOM 618 C CA . ILE A 1 78 ? -49.355 -21.594 48.289 1.00 96.69 78 ILE A CA 1
ATOM 619 C C . ILE A 1 78 ? -50.606 -21.037 48.959 1.00 96.69 78 ILE A C 1
ATOM 621 O O . ILE A 1 78 ? -50.886 -21.418 50.087 1.00 96.69 78 ILE A O 1
ATOM 625 N N . HIS A 1 79 ? -51.389 -20.202 48.274 1.00 93.81 79 HIS A N 1
ATOM 626 C CA . HIS A 1 79 ? -52.599 -19.634 48.873 1.00 93.81 79 HIS A CA 1
ATOM 627 C C . HIS A 1 79 ? -53.619 -20.705 49.267 1.00 93.81 79 HIS A C 1
ATOM 629 O O . HIS A 1 79 ? -54.235 -20.598 50.323 1.00 93.81 79 HIS A O 1
ATOM 635 N N . ASP A 1 80 ? -53.779 -21.760 48.465 1.00 94.62 80 ASP A N 1
ATOM 636 C CA . ASP A 1 80 ? -54.649 -22.885 48.817 1.00 94.62 80 ASP A CA 1
ATOM 637 C C . ASP A 1 80 ? -54.160 -23.628 50.075 1.00 94.62 80 ASP A C 1
ATOM 639 O O . ASP A 1 80 ? -54.978 -24.146 50.840 1.00 94.62 80 ASP A O 1
ATOM 643 N N . GLU A 1 81 ? -52.844 -23.688 50.305 1.00 93.38 81 GLU A N 1
ATOM 644 C CA . GLU A 1 81 ? -52.258 -24.255 51.525 1.00 93.38 81 GLU A CA 1
ATOM 645 C C . GLU A 1 81 ? -52.428 -23.315 52.723 1.00 93.38 81 GLU A C 1
ATOM 647 O O . GLU A 1 81 ? -52.910 -23.750 53.763 1.00 93.38 81 GLU A O 1
ATOM 652 N N . GLU A 1 82 ? -52.142 -22.021 52.565 1.00 91.19 82 GLU A N 1
ATOM 653 C CA . GLU A 1 82 ? -52.318 -21.000 53.608 1.00 91.19 82 GLU A CA 1
ATOM 654 C C . GLU A 1 82 ? -53.778 -20.927 54.080 1.00 91.19 82 GLU A C 1
ATOM 656 O O . GLU A 1 82 ? -54.055 -20.871 55.279 1.00 91.19 82 GLU A O 1
ATOM 661 N N . ILE A 1 83 ? -54.740 -20.988 53.152 1.00 91.88 83 ILE A N 1
ATOM 662 C CA . ILE A 1 83 ? -56.170 -21.039 53.484 1.00 91.88 83 ILE A CA 1
ATOM 663 C C . ILE A 1 83 ? -56.492 -22.303 54.291 1.00 91.88 83 ILE A C 1
ATOM 665 O O . ILE A 1 83 ? -57.283 -22.240 55.236 1.00 91.88 83 ILE A O 1
ATOM 669 N N . ARG A 1 84 ? -55.891 -23.448 53.945 1.00 92.31 84 ARG A N 1
ATOM 670 C CA . ARG A 1 84 ? -56.105 -24.714 54.656 1.00 92.31 84 ARG A CA 1
ATOM 671 C C . ARG A 1 84 ? -55.506 -24.679 56.060 1.00 92.31 84 ARG A C 1
ATOM 673 O O . ARG A 1 84 ? -56.180 -25.079 57.005 1.00 92.31 84 ARG A O 1
ATOM 680 N N . GLU A 1 85 ? -54.288 -24.167 56.209 1.00 89.81 85 GLU A N 1
ATOM 681 C CA . GLU A 1 85 ? -53.633 -23.985 57.508 1.00 89.81 85 GLU A CA 1
ATOM 682 C C . GLU A 1 85 ? -54.440 -23.050 58.415 1.00 89.81 85 GLU A C 1
ATOM 684 O O . GLU A 1 85 ? -54.707 -23.394 59.566 1.00 89.81 85 GLU A O 1
ATOM 689 N N . LEU A 1 86 ? -54.919 -21.916 57.890 1.00 87.38 86 LEU A N 1
ATOM 690 C CA . LEU A 1 86 ? -55.767 -20.988 58.642 1.00 87.38 86 LEU A CA 1
ATOM 691 C C . LEU A 1 86 ? -57.099 -21.626 59.065 1.00 87.38 86 LEU A C 1
ATOM 693 O O . LEU A 1 86 ? -57.558 -21.399 60.183 1.00 87.38 86 LEU A O 1
ATOM 697 N N . GLN A 1 87 ? -57.716 -22.454 58.215 1.00 84.75 87 GLN A N 1
ATOM 698 C CA . GLN A 1 87 ? -58.927 -23.200 58.582 1.00 84.75 87 GLN A CA 1
ATOM 699 C C . GLN A 1 87 ? -58.672 -24.194 59.723 1.00 84.75 87 GLN A C 1
ATOM 701 O O . GLN A 1 87 ? -59.484 -24.276 60.646 1.00 84.75 87 GLN A O 1
ATOM 706 N N . VAL A 1 88 ? -57.542 -24.907 59.690 1.00 85.12 88 VAL A N 1
ATOM 707 C CA . VAL A 1 88 ? -57.131 -25.821 60.767 1.00 85.12 88 VAL A CA 1
ATOM 708 C C . VAL A 1 88 ? -56.850 -25.046 62.053 1.00 85.12 88 VAL A C 1
ATOM 710 O O . VAL A 1 88 ? -57.331 -25.435 63.112 1.00 85.12 88 VAL A O 1
ATOM 713 N N . GLN A 1 89 ? -56.152 -23.912 61.975 1.00 81.06 89 GLN A N 1
ATOM 714 C CA . GLN A 1 89 ? -55.825 -23.087 63.139 1.00 81.06 89 GLN A CA 1
ATOM 715 C C . GLN A 1 89 ? -57.074 -22.495 63.813 1.00 81.06 89 GLN A C 1
ATOM 717 O O . GLN A 1 89 ? -57.147 -22.446 65.040 1.00 81.06 89 GLN A O 1
ATOM 722 N N . ILE A 1 90 ? -58.087 -22.094 63.036 1.00 76.81 90 ILE A N 1
ATOM 723 C CA . ILE A 1 90 ? -59.386 -21.645 63.567 1.00 76.81 90 ILE A CA 1
ATOM 724 C C . ILE A 1 90 ? -60.129 -22.800 64.260 1.00 76.81 90 ILE A C 1
ATOM 726 O O . ILE A 1 90 ? -60.802 -22.580 65.267 1.00 76.81 90 ILE A O 1
ATOM 730 N N . GLN A 1 91 ? -60.003 -24.027 63.748 1.00 70.56 91 GLN A N 1
ATOM 731 C CA . GLN A 1 91 ? -60.612 -25.215 64.346 1.00 70.56 91 GLN A CA 1
ATOM 732 C C . GLN A 1 91 ? -59.899 -25.646 65.642 1.00 70.56 91 GLN A C 1
ATOM 734 O O . GLN A 1 91 ? -60.566 -26.048 66.594 1.00 70.56 91 GLN A O 1
ATOM 739 N N . ASP A 1 92 ? -58.573 -25.502 65.694 1.00 64.56 92 ASP A N 1
ATOM 740 C CA . ASP A 1 92 ? -57.724 -25.849 66.841 1.00 64.56 92 ASP A CA 1
ATOM 741 C C . ASP A 1 92 ? -57.858 -24.826 67.987 1.00 64.56 92 ASP A C 1
ATOM 743 O O . ASP A 1 92 ? -57.972 -25.194 69.152 1.00 64.56 92 ASP A O 1
ATOM 747 N N . GLN A 1 93 ? -58.001 -23.529 67.675 1.00 58.78 93 GLN A N 1
ATOM 748 C CA . GLN A 1 93 ? -58.255 -22.477 68.676 1.00 58.78 93 GLN A CA 1
ATOM 749 C C . GLN A 1 93 ? -59.619 -22.581 69.383 1.00 58.78 93 GLN A C 1
ATOM 751 O O . GLN A 1 93 ? -59.852 -21.875 70.366 1.00 58.78 93 GLN A O 1
ATOM 756 N N . HIS A 1 94 ? -60.535 -23.438 68.920 1.00 45.16 94 HIS A N 1
ATOM 757 C CA . HIS A 1 94 ? -61.826 -23.650 69.581 1.00 45.16 94 HIS A CA 1
ATOM 758 C C . HIS A 1 94 ? -61.787 -24.719 70.689 1.00 45.16 94 HIS A C 1
ATOM 760 O O . HIS A 1 94 ? -62.816 -24.986 71.313 1.00 45.16 94 HIS A O 1
ATOM 766 N N . VAL A 1 95 ? -60.622 -25.322 70.966 1.00 49.41 95 VAL A N 1
ATOM 767 C CA . VAL A 1 95 ? -60.468 -26.393 71.957 1.00 49.41 95 VAL A CA 1
ATOM 768 C C . VAL A 1 95 ? -59.157 -26.208 72.736 1.00 49.41 95 VAL A C 1
ATOM 770 O O . VAL A 1 95 ? -58.082 -26.367 72.185 1.00 49.41 95 VAL A O 1
ATOM 773 N N . GLN A 1 96 ? -59.275 -25.961 74.049 1.00 38.78 96 GLN A N 1
ATOM 774 C CA . GLN A 1 96 ? -58.198 -25.723 75.037 1.00 38.78 96 GLN A CA 1
ATOM 775 C C . GLN A 1 96 ? -57.665 -24.278 75.008 1.00 38.78 96 GLN A C 1
ATOM 777 O O . GLN A 1 96 ? -57.312 -23.738 73.974 1.00 38.78 96 GLN A O 1
ATOM 782 N N . ILE A 1 97 ? -57.608 -23.553 76.125 1.00 37.53 97 ILE A N 1
ATOM 783 C CA . ILE A 1 97 ? -56.784 -23.858 77.298 1.00 37.53 97 ILE A CA 1
ATOM 784 C C . ILE A 1 97 ? -57.399 -23.171 78.532 1.00 37.53 97 ILE A C 1
ATOM 786 O O . ILE A 1 97 ? -57.519 -21.947 78.565 1.00 37.53 97 ILE A O 1
ATOM 790 N N . ASP A 1 98 ? -57.734 -23.957 79.555 1.00 37.66 98 ASP A N 1
ATOM 791 C CA . ASP A 1 98 ? -57.801 -23.491 80.943 1.00 37.66 98 ASP A CA 1
ATOM 792 C C . ASP A 1 98 ? -56.539 -24.032 81.618 1.00 37.66 98 ASP A C 1
ATOM 794 O O . ASP A 1 98 ? -56.329 -25.246 81.676 1.00 37.66 98 ASP A O 1
ATOM 798 N N . MET A 1 99 ? -55.631 -23.139 82.004 1.00 44.69 99 MET A N 1
ATOM 799 C CA . MET A 1 99 ? -54.372 -23.508 82.639 1.00 44.69 99 MET A CA 1
ATOM 800 C C . MET A 1 99 ? -54.160 -22.604 83.841 1.00 44.69 99 MET A C 1
ATOM 802 O O . MET A 1 99 ? -53.926 -21.403 83.716 1.00 44.69 99 MET A O 1
ATOM 806 N N . ASP A 1 100 ? -54.279 -23.221 85.009 1.00 44.31 100 ASP A N 1
ATOM 807 C CA . ASP A 1 100 ? -53.997 -22.633 86.305 1.00 44.31 100 ASP A CA 1
ATOM 808 C C . ASP A 1 100 ? -52.486 -22.368 86.404 1.00 44.31 100 ASP A C 1
ATOM 810 O O . ASP A 1 100 ? -51.663 -23.287 86.373 1.00 44.31 100 ASP A O 1
ATOM 814 N N . VAL A 1 101 ? -52.112 -21.088 86.432 1.00 45.78 101 VAL A N 1
ATOM 815 C CA . VAL A 1 101 ? -50.718 -20.636 86.453 1.00 45.78 101 VAL A CA 1
ATOM 816 C C . VAL A 1 101 ? -50.387 -20.141 87.854 1.00 45.78 101 VAL A C 1
ATOM 818 O O . VAL A 1 101 ? -50.778 -19.049 88.271 1.00 45.78 101 VAL A O 1
ATOM 821 N N . SER A 1 102 ? -49.569 -20.908 88.571 1.00 61.75 102 SER A N 1
ATOM 822 C CA . SER A 1 102 ? -48.808 -20.391 89.707 1.00 61.75 102 SER A CA 1
ATOM 823 C C . SER A 1 102 ? -47.942 -19.215 89.243 1.00 61.75 102 SER A C 1
ATOM 825 O O . SER A 1 102 ? -47.147 -19.381 88.317 1.00 61.75 102 SER A O 1
ATOM 827 N N . LYS A 1 103 ? -48.097 -18.043 89.877 1.00 55.84 103 LYS A N 1
ATOM 828 C CA . LYS A 1 103 ? -47.429 -16.779 89.512 1.00 55.84 103 LYS A CA 1
ATOM 829 C C . LYS A 1 103 ? -45.922 -16.970 89.242 1.00 55.84 103 LYS A C 1
ATOM 831 O O . LYS A 1 103 ? -45.166 -17.146 90.200 1.00 55.84 103 LYS A O 1
ATOM 836 N N . PRO A 1 104 ? -45.468 -16.870 87.981 1.00 66.31 104 PRO A N 1
ATOM 837 C CA . PRO A 1 104 ? -44.057 -16.730 87.670 1.00 66.31 104 PRO A CA 1
ATOM 838 C C . PRO A 1 104 ? -43.596 -15.320 88.062 1.00 66.31 104 PRO A C 1
ATOM 840 O O . PRO A 1 104 ? -44.397 -14.380 88.099 1.00 66.31 104 PRO A O 1
ATOM 843 N N . ASP A 1 105 ? -42.306 -15.156 88.359 1.00 70.88 105 ASP A N 1
ATOM 844 C CA . ASP A 1 105 ? -41.707 -13.843 88.616 1.00 70.88 105 ASP A CA 1
ATOM 845 C C . ASP A 1 105 ? -41.713 -12.997 87.332 1.00 70.88 105 ASP A C 1
ATOM 847 O O . ASP A 1 105 ? -40.777 -12.988 86.529 1.00 70.88 105 ASP A O 1
ATOM 851 N N . LEU A 1 106 ? -42.821 -12.283 87.142 1.00 79.69 106 LEU A N 1
ATOM 852 C CA . LEU A 1 106 ? -43.098 -11.424 85.997 1.00 79.69 106 LEU A CA 1
ATOM 853 C C . LEU A 1 106 ? -42.018 -10.349 85.806 1.00 79.69 106 LEU A C 1
ATOM 855 O O . LEU A 1 106 ? -41.749 -9.933 84.682 1.00 79.69 106 LEU A O 1
ATOM 859 N N . THR A 1 107 ? -41.368 -9.919 86.889 1.00 85.25 107 THR A N 1
ATOM 860 C CA . THR A 1 107 ? -40.336 -8.877 86.840 1.00 85.25 107 THR A CA 1
ATOM 861 C C . THR A 1 107 ? -39.050 -9.405 86.213 1.00 85.25 107 THR A C 1
ATOM 863 O O . THR A 1 107 ? -38.427 -8.710 85.409 1.00 85.25 107 THR A O 1
ATOM 866 N N . ALA A 1 108 ? -38.653 -10.635 86.554 1.00 86.62 108 ALA A N 1
ATOM 867 C CA . ALA A 1 108 ? -37.517 -11.301 85.929 1.00 86.62 108 ALA A CA 1
ATOM 868 C C . ALA A 1 108 ? -37.795 -11.602 84.449 1.00 86.62 108 ALA A C 1
ATOM 870 O O . ALA A 1 108 ? -36.963 -11.273 83.607 1.00 86.62 108 ALA A O 1
ATOM 871 N N . ALA A 1 109 ? -38.986 -12.114 84.123 1.00 87.50 109 ALA A N 1
ATOM 872 C CA . ALA A 1 109 ? -39.384 -12.394 82.743 1.00 87.50 109 ALA A CA 1
ATOM 873 C C . ALA A 1 109 ? -39.402 -11.129 81.862 1.00 87.50 109 ALA A C 1
ATOM 875 O O . ALA A 1 109 ? -38.860 -11.138 80.761 1.00 87.50 109 ALA A O 1
ATOM 876 N N . LEU A 1 110 ? -39.950 -10.009 82.350 1.00 90.31 110 LEU A N 1
ATOM 877 C CA . LEU A 1 110 ? -39.946 -8.735 81.614 1.00 90.31 110 LEU A CA 1
ATOM 878 C C . LEU A 1 110 ? -38.532 -8.173 81.407 1.00 90.31 110 LEU A C 1
ATOM 880 O O . LEU A 1 110 ? -38.249 -7.592 80.358 1.00 90.31 110 LEU A O 1
ATOM 884 N N . ARG A 1 111 ? -37.636 -8.340 82.391 1.00 92.81 111 ARG A N 1
ATOM 885 C CA . ARG A 1 111 ? -36.229 -7.930 82.266 1.00 92.81 111 ARG A CA 1
ATOM 886 C C . ARG A 1 111 ? -35.498 -8.770 81.220 1.00 92.81 111 ARG A C 1
ATOM 888 O O . ARG A 1 111 ? -34.743 -8.212 80.432 1.00 92.81 111 ARG A O 1
ATOM 895 N N . ASP A 1 112 ? -35.753 -10.073 81.195 1.00 92.44 112 ASP A N 1
ATOM 896 C CA . ASP A 1 112 ? -35.142 -10.996 80.239 1.00 92.44 112 ASP A CA 1
ATOM 897 C C . ASP A 1 112 ? -35.641 -10.736 78.810 1.00 92.44 112 ASP A C 1
ATOM 899 O O . ASP A 1 112 ? -34.844 -10.610 77.884 1.00 92.44 112 ASP A O 1
ATOM 903 N N . VAL A 1 113 ? -36.949 -10.499 78.641 1.00 94.50 113 VAL A N 1
ATOM 904 C CA . VAL A 1 113 ? -37.536 -10.055 77.365 1.00 94.50 113 VAL A CA 1
ATOM 905 C C . VAL A 1 113 ? -36.882 -8.757 76.891 1.00 94.50 113 VAL A C 1
ATOM 907 O O . VAL A 1 113 ? -36.479 -8.660 75.734 1.00 94.50 113 VAL A O 1
ATOM 910 N N . ARG A 1 114 ? -36.717 -7.766 77.776 1.00 95.06 114 ARG A N 1
ATOM 911 C CA . ARG A 1 114 ? -36.039 -6.511 77.429 1.00 95.06 114 ARG A CA 1
ATOM 912 C C . ARG A 1 114 ? -34.592 -6.743 76.993 1.00 95.06 114 ARG A C 1
ATOM 914 O O . ARG A 1 114 ? -34.192 -6.209 75.964 1.00 95.06 114 ARG A O 1
ATOM 921 N N . GLN A 1 115 ? -33.834 -7.551 77.733 1.00 96.00 115 GLN A N 1
ATOM 922 C CA . GLN A 1 115 ? -32.449 -7.871 77.390 1.00 96.00 115 GLN A CA 1
ATOM 923 C C . GLN A 1 115 ? -32.351 -8.588 76.037 1.00 96.00 115 GLN A C 1
ATOM 925 O O . GLN A 1 115 ? -31.465 -8.280 75.242 1.00 96.00 115 GLN A O 1
ATOM 930 N N . GLN A 1 116 ? -33.269 -9.514 75.743 1.00 95.88 116 GLN A N 1
ATOM 931 C CA . GLN A 1 116 ? -33.330 -10.168 74.436 1.00 95.88 116 GLN A CA 1
ATOM 932 C C . GLN A 1 116 ? -33.625 -9.168 73.316 1.00 95.88 116 GLN A C 1
ATOM 934 O O . GLN A 1 116 ? -32.942 -9.200 72.295 1.00 95.88 116 GLN A O 1
ATOM 939 N N . TYR A 1 117 ? -34.567 -8.242 73.511 1.00 96.69 117 TYR A N 1
ATOM 940 C CA . TYR A 1 117 ? -34.844 -7.187 72.532 1.00 96.69 117 TYR A CA 1
ATOM 941 C C . TYR A 1 117 ? -33.642 -6.266 72.307 1.00 96.69 117 TYR A C 1
ATOM 943 O O . TYR A 1 117 ? -33.316 -5.970 71.160 1.00 96.69 117 TYR A O 1
ATOM 951 N N . GLU A 1 118 ? -32.961 -5.840 73.371 1.00 96.19 118 GLU A N 1
ATOM 952 C CA . GLU A 1 118 ? -31.757 -5.008 73.273 1.00 96.19 118 GLU A CA 1
ATOM 953 C C . GLU A 1 118 ? -30.630 -5.746 72.527 1.00 96.19 118 GLU A C 1
ATOM 955 O O . GLU A 1 118 ? -30.007 -5.171 71.635 1.00 96.19 118 GLU A O 1
ATOM 960 N N . ASN A 1 119 ? -30.432 -7.041 72.799 1.00 97.12 119 ASN A N 1
ATOM 961 C CA . ASN A 1 119 ? -29.451 -7.872 72.095 1.00 97.12 119 ASN A CA 1
ATOM 962 C C . ASN A 1 119 ? -29.802 -8.061 70.612 1.00 97.12 119 ASN A C 1
ATOM 964 O O . ASN A 1 119 ? -28.924 -7.967 69.757 1.00 97.12 119 ASN A O 1
ATOM 968 N N . VAL A 1 120 ? -31.075 -8.316 70.294 1.00 96.69 120 VAL A N 1
ATOM 969 C CA . VAL A 1 120 ? -31.547 -8.458 68.907 1.00 96.69 120 VAL A CA 1
ATOM 970 C C . VAL A 1 120 ? -31.403 -7.139 68.152 1.00 96.69 120 VAL A C 1
ATOM 972 O O . VAL A 1 120 ? -30.945 -7.147 67.014 1.00 96.69 120 VAL A O 1
ATOM 975 N N . ALA A 1 121 ? -31.736 -6.008 68.775 1.00 97.06 121 ALA A N 1
ATOM 976 C CA . ALA A 1 121 ? -31.578 -4.690 68.168 1.00 97.06 121 ALA A CA 1
ATOM 977 C C . ALA A 1 121 ? -30.101 -4.351 67.912 1.00 97.06 121 ALA A C 1
ATOM 979 O O . ALA A 1 121 ? -29.760 -3.908 66.816 1.00 97.06 121 ALA A O 1
ATOM 980 N N . ALA A 1 122 ? -29.220 -4.610 68.886 1.00 97.19 122 ALA A N 1
ATOM 981 C CA . ALA A 1 122 ? -27.781 -4.405 68.736 1.00 97.19 122 ALA A CA 1
ATOM 982 C C . ALA A 1 122 ? -27.192 -5.294 67.632 1.00 97.19 122 ALA A C 1
ATOM 984 O O . ALA A 1 122 ? -26.435 -4.812 66.791 1.00 97.19 122 ALA A O 1
ATOM 985 N N . LYS A 1 123 ? -27.590 -6.572 67.593 1.00 97.75 123 LYS A N 1
ATOM 986 C CA . LYS A 1 123 ? -27.163 -7.507 66.551 1.00 97.75 123 LYS A CA 1
ATOM 987 C C . LYS A 1 123 ? -27.656 -7.083 65.166 1.00 97.75 123 LYS A C 1
ATOM 989 O O . LYS A 1 123 ? -26.867 -7.054 64.237 1.00 97.75 123 LYS A O 1
ATOM 994 N N . ASN A 1 124 ? -28.924 -6.695 65.035 1.00 97.06 124 ASN A N 1
ATOM 995 C CA . ASN A 1 124 ? -29.489 -6.230 63.765 1.00 97.06 124 ASN A CA 1
ATOM 996 C C . ASN A 1 124 ? -28.751 -4.982 63.246 1.00 97.06 124 ASN A C 1
ATOM 998 O O . ASN A 1 124 ? -28.417 -4.908 62.068 1.00 97.06 124 ASN A O 1
ATOM 1002 N N . LEU A 1 125 ? -28.420 -4.038 64.135 1.00 97.75 125 LEU A N 1
ATOM 1003 C CA . LEU A 1 125 ? -27.624 -2.868 63.767 1.00 97.75 125 LEU A CA 1
ATOM 1004 C C . LEU A 1 125 ? -26.228 -3.262 63.258 1.00 97.75 125 LEU A C 1
ATOM 1006 O O . LEU A 1 125 ? -25.806 -2.768 62.214 1.00 97.75 125 LEU A O 1
ATOM 1010 N N . GLN A 1 126 ? -25.537 -4.165 63.959 1.00 98.12 126 GLN A N 1
ATOM 1011 C CA . GLN A 1 126 ? -24.226 -4.661 63.534 1.00 98.12 126 GLN A CA 1
ATOM 1012 C C . GLN A 1 126 ? -24.304 -5.389 62.183 1.00 98.12 126 GLN A C 1
ATOM 1014 O O . GLN A 1 126 ? -23.528 -5.079 61.279 1.00 98.12 126 GLN A O 1
ATOM 1019 N N . ASP A 1 127 ? -25.262 -6.304 62.026 1.00 97.75 127 ASP A N 1
ATOM 1020 C CA . ASP A 1 127 ? -25.470 -7.066 60.793 1.00 97.75 127 ASP A CA 1
ATOM 1021 C C . ASP A 1 127 ? -25.762 -6.115 59.614 1.00 97.75 127 ASP A C 1
ATOM 1023 O O . ASP A 1 127 ? -25.227 -6.291 58.517 1.00 97.75 127 ASP A O 1
ATOM 1027 N N . ALA A 1 128 ? -26.554 -5.058 59.838 1.00 97.69 128 ALA A N 1
ATOM 1028 C CA . ALA A 1 128 ? -26.824 -4.031 58.835 1.00 97.69 128 ALA A CA 1
ATOM 1029 C C . ALA A 1 128 ? -25.560 -3.237 58.465 1.00 97.69 128 ALA A C 1
ATOM 1031 O O . ALA A 1 128 ? -25.295 -3.029 57.280 1.00 97.69 128 ALA A O 1
ATOM 1032 N N . GLU A 1 129 ? -24.757 -2.806 59.442 1.00 97.88 129 GLU A N 1
ATOM 1033 C CA . GLU A 1 129 ? -23.496 -2.102 59.181 1.00 97.88 129 GLU A CA 1
ATOM 1034 C C . GLU A 1 129 ? -22.498 -2.958 58.395 1.00 97.88 129 GLU A C 1
ATOM 1036 O O . GLU A 1 129 ? -21.873 -2.467 57.451 1.00 97.88 129 GLU A O 1
ATOM 1041 N N . GLU A 1 130 ? -22.334 -4.227 58.770 1.00 98.19 130 GLU A N 1
ATOM 1042 C CA . GLU A 1 130 ? -21.465 -5.172 58.066 1.00 98.19 130 GLU A CA 1
ATOM 1043 C C . GLU A 1 130 ? -21.964 -5.421 56.641 1.00 98.19 130 GLU A C 1
ATOM 1045 O O . GLU A 1 130 ? -21.175 -5.364 55.691 1.00 98.19 130 GLU A O 1
ATOM 1050 N N . TRP A 1 131 ? -23.278 -5.588 56.464 1.00 98.06 131 TRP A N 1
ATOM 1051 C CA . TRP A 1 131 ? -23.893 -5.734 55.148 1.00 98.06 131 TRP A CA 1
ATOM 1052 C C . TRP A 1 131 ? -23.653 -4.506 54.261 1.00 98.06 131 TRP A C 1
ATOM 1054 O O . TRP A 1 131 ? -23.226 -4.649 53.111 1.00 98.06 131 TRP A O 1
ATOM 1064 N N . TYR A 1 132 ? -23.845 -3.293 54.793 1.00 98.31 132 TYR A N 1
ATOM 1065 C CA . TYR A 1 132 ? -23.574 -2.054 54.060 1.00 98.31 132 TYR A CA 1
ATOM 1066 C C . TYR A 1 132 ? -22.091 -1.891 53.722 1.00 98.31 132 TYR A C 1
ATOM 1068 O O . TYR A 1 132 ? -21.769 -1.516 52.593 1.00 98.31 132 TYR A O 1
ATOM 1076 N N . LYS A 1 133 ? -21.180 -2.197 54.655 1.00 98.44 133 LYS A N 1
ATOM 1077 C CA . LYS A 1 133 ? -19.729 -2.163 54.402 1.00 98.44 133 LYS A CA 1
ATOM 1078 C C . LYS A 1 133 ? -19.341 -3.133 53.290 1.00 98.44 133 LYS A C 1
ATOM 1080 O O . LYS A 1 133 ? -18.619 -2.733 52.378 1.00 98.44 133 LYS A O 1
ATOM 1085 N N . SER A 1 134 ? -19.857 -4.363 53.326 1.00 98.38 134 SER A N 1
ATOM 1086 C CA . SER A 1 134 ? -19.624 -5.353 52.271 1.00 98.38 134 SER A CA 1
ATOM 1087 C C . SER A 1 134 ? -20.158 -4.861 50.928 1.00 98.38 134 SER A C 1
ATOM 1089 O O . SER A 1 134 ? -19.433 -4.881 49.939 1.00 98.38 134 SER A O 1
ATOM 1091 N N . LYS A 1 135 ? -21.392 -4.341 50.882 1.00 98.38 135 LYS A N 1
ATOM 1092 C CA . LYS A 1 135 ? -21.973 -3.833 49.632 1.00 98.38 135 LYS A CA 1
ATOM 1093 C C . LYS A 1 135 ? -21.234 -2.633 49.067 1.00 98.38 135 LYS A C 1
ATOM 1095 O O . LYS A 1 135 ? -21.072 -2.532 47.853 1.00 98.38 135 LYS A O 1
ATOM 1100 N N . PHE A 1 136 ? -20.767 -1.739 49.927 1.00 98.38 136 PHE A N 1
ATOM 1101 C CA . PHE A 1 136 ? -19.950 -0.615 49.500 1.00 98.38 136 PHE A CA 1
ATOM 1102 C C . PHE A 1 136 ? -18.601 -1.081 48.938 1.00 98.38 136 PHE A C 1
ATOM 1104 O O . PHE A 1 136 ? -18.170 -0.581 47.899 1.00 98.38 136 PHE A O 1
ATOM 1111 N N . ALA A 1 137 ? -17.959 -2.060 49.582 1.00 98.38 137 ALA A N 1
ATOM 1112 C CA . ALA A 1 137 ? -16.720 -2.654 49.091 1.00 98.38 137 ALA A CA 1
ATOM 1113 C C . ALA A 1 137 ? -16.913 -3.315 47.716 1.00 98.38 137 ALA A C 1
ATOM 1115 O O . ALA A 1 137 ? -16.152 -3.007 46.799 1.00 98.38 137 ALA A O 1
ATOM 1116 N N . ASP A 1 138 ? -17.968 -4.118 47.538 1.00 98.25 138 ASP A N 1
ATOM 1117 C CA . ASP A 1 138 ? -18.301 -4.768 46.262 1.00 98.25 138 ASP A CA 1
ATOM 1118 C C . ASP A 1 138 ? -18.483 -3.740 45.131 1.00 98.25 138 ASP A C 1
ATOM 1120 O O . ASP A 1 138 ? -17.923 -3.885 44.042 1.00 98.25 138 ASP A O 1
ATOM 1124 N N . LEU A 1 139 ? -19.254 -2.674 45.388 1.00 98.25 139 LEU A N 1
ATOM 1125 C CA . LEU A 1 139 ? -19.508 -1.612 44.410 1.00 98.25 139 LEU A CA 1
ATOM 1126 C C . LEU A 1 139 ? -18.240 -0.823 44.076 1.00 98.25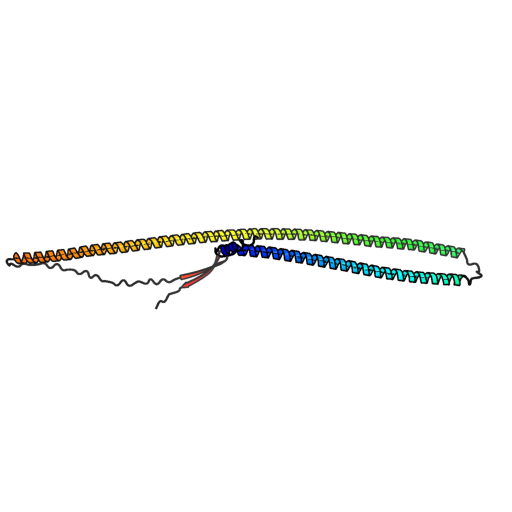 139 LEU A C 1
ATOM 1128 O O . LEU A 1 139 ? -17.995 -0.522 42.908 1.00 98.25 139 LEU A O 1
ATOM 1132 N N . SER A 1 140 ? -17.425 -0.507 45.083 1.00 98.31 140 SER A N 1
ATOM 1133 C CA . SER A 1 140 ? -16.145 0.182 44.903 1.00 98.31 140 SER A CA 1
ATOM 1134 C C . SER A 1 140 ? -15.178 -0.657 44.064 1.00 98.31 140 SER A C 1
ATOM 1136 O O . SER A 1 140 ? -14.572 -0.168 43.109 1.00 98.31 140 SER A O 1
ATOM 1138 N N . GLU A 1 141 ? -15.085 -1.955 44.350 1.00 98.56 141 GLU A N 1
ATOM 1139 C CA . GLU A 1 141 ? -14.236 -2.870 43.599 1.00 98.56 141 GLU A CA 1
ATOM 1140 C C . GLU A 1 141 ? -14.731 -3.048 42.156 1.00 98.56 141 GLU A C 1
ATOM 1142 O O . GLU A 1 141 ? -13.936 -3.016 41.216 1.00 98.56 141 GLU A O 1
ATOM 1147 N N . ALA A 1 142 ? -16.045 -3.177 41.946 1.00 98.25 142 ALA A N 1
ATOM 1148 C CA . ALA A 1 142 ? -16.639 -3.218 40.611 1.00 98.25 142 ALA A CA 1
ATOM 1149 C C . ALA A 1 142 ? -16.359 -1.930 39.815 1.00 98.25 142 ALA A C 1
ATOM 1151 O O . ALA A 1 142 ? -15.980 -2.004 38.643 1.00 98.25 142 ALA A O 1
ATOM 1152 N N . ALA A 1 143 ? -16.473 -0.758 40.448 1.00 98.38 143 ALA A N 1
ATOM 1153 C CA . ALA A 1 143 ? -16.145 0.523 39.827 1.00 98.38 143 ALA A CA 1
ATOM 1154 C C . ALA A 1 143 ? -14.656 0.619 39.454 1.00 98.38 143 ALA A C 1
ATOM 1156 O O . ALA A 1 143 ? -14.328 1.087 38.361 1.00 98.38 143 ALA A O 1
ATOM 1157 N N . ASN A 1 144 ? -13.756 0.134 40.313 1.00 98.44 144 ASN A N 1
ATOM 1158 C CA . ASN A 1 144 ? -12.318 0.103 40.034 1.00 98.44 144 ASN A CA 1
ATOM 1159 C C . ASN A 1 144 ? -11.985 -0.830 38.864 1.00 98.44 144 ASN A C 1
ATOM 1161 O O . ASN A 1 144 ? -11.270 -0.424 37.949 1.00 98.44 144 ASN A O 1
ATOM 1165 N N . ARG A 1 145 ? -12.559 -2.042 38.834 1.00 98.50 145 ARG A N 1
ATOM 1166 C CA . ARG A 1 145 ? -12.397 -2.974 37.704 1.00 98.50 145 ARG A CA 1
ATOM 1167 C C . ARG A 1 145 ? -12.901 -2.372 36.394 1.00 98.50 145 ARG A C 1
ATOM 1169 O O . ARG A 1 145 ? -12.232 -2.496 35.374 1.00 98.50 145 ARG A O 1
ATOM 1176 N N . ASN A 1 146 ? -14.054 -1.701 36.416 1.00 98.31 146 ASN A N 1
ATOM 1177 C CA . ASN A 1 146 ? -14.604 -1.052 35.227 1.00 98.31 146 ASN A CA 1
ATOM 1178 C C . ASN A 1 146 ? -13.702 0.090 34.730 1.00 98.31 146 ASN A C 1
ATOM 1180 O O . ASN A 1 146 ? -13.419 0.171 33.536 1.00 98.31 146 ASN A O 1
ATOM 1184 N N . ASN A 1 147 ? -13.191 0.927 35.639 1.00 98.50 147 ASN A N 1
ATOM 1185 C CA . ASN A 1 147 ? -12.248 1.993 35.291 1.00 98.50 147 ASN A CA 1
ATOM 1186 C C . ASN A 1 147 ? -10.949 1.446 34.689 1.00 98.50 147 ASN A C 1
ATOM 1188 O O . ASN A 1 147 ? -10.461 1.996 33.702 1.00 98.50 147 ASN A O 1
ATOM 1192 N N . GLU A 1 148 ? -10.410 0.361 35.245 1.00 98.56 148 GLU A N 1
ATOM 1193 C CA . GLU A 1 148 ? -9.203 -0.273 34.716 1.00 98.56 148 GLU A CA 1
ATOM 1194 C C . GLU A 1 148 ? -9.452 -0.896 33.335 1.00 98.56 148 GLU A C 1
ATOM 1196 O O . GLU A 1 148 ? -8.685 -0.648 32.408 1.00 98.56 148 GLU A O 1
ATOM 1201 N N . ALA A 1 149 ? -10.573 -1.598 33.143 1.00 98.38 149 ALA A N 1
ATOM 1202 C CA . ALA A 1 149 ? -10.963 -2.126 31.835 1.00 98.38 149 ALA A CA 1
ATOM 1203 C C . ALA A 1 149 ? -11.135 -1.007 30.791 1.00 98.38 149 ALA A C 1
ATOM 1205 O O . ALA A 1 149 ? -10.666 -1.123 29.658 1.00 98.38 149 ALA A O 1
ATOM 1206 N N . LEU A 1 150 ? -11.745 0.122 31.173 1.00 98.56 150 LEU A N 1
ATOM 1207 C CA . LEU A 1 150 ? -11.881 1.289 30.300 1.00 98.56 150 LEU A CA 1
ATOM 1208 C C . LEU A 1 150 ? -10.519 1.908 29.958 1.00 98.56 150 LEU A C 1
ATOM 1210 O O . LEU A 1 150 ? -10.299 2.338 28.823 1.00 98.56 150 LEU A O 1
ATOM 1214 N N . ARG A 1 151 ? -9.603 1.977 30.928 1.00 98.62 151 ARG A N 1
ATOM 1215 C CA . ARG A 1 151 ? -8.238 2.470 30.723 1.00 98.62 151 ARG A CA 1
ATOM 1216 C C . ARG A 1 151 ? -7.467 1.561 29.763 1.00 98.62 151 ARG A C 1
ATOM 1218 O O . ARG A 1 151 ? -6.837 2.084 28.846 1.00 98.62 151 ARG A O 1
ATOM 1225 N N . GLN A 1 152 ? -7.563 0.243 29.928 1.00 98.69 152 GLN A N 1
ATOM 1226 C CA . GLN A 1 152 ? -6.946 -0.744 29.037 1.00 98.69 152 GLN A CA 1
ATOM 1227 C C . GLN A 1 152 ? -7.503 -0.638 27.615 1.00 98.69 152 GLN A C 1
ATOM 1229 O O . GLN A 1 152 ? -6.731 -0.433 26.683 1.00 98.69 152 GLN A O 1
ATOM 1234 N N . ALA A 1 153 ? -8.828 -0.610 27.447 1.00 98.38 153 ALA A N 1
ATOM 1235 C CA . ALA A 1 153 ? -9.454 -0.450 26.132 1.00 98.38 153 ALA A CA 1
ATOM 1236 C C . ALA A 1 153 ? -9.029 0.854 25.423 1.00 98.38 153 ALA A C 1
ATOM 1238 O O . ALA A 1 153 ? -8.800 0.882 24.210 1.00 98.38 153 ALA A O 1
ATOM 1239 N N . LYS A 1 154 ? -8.879 1.955 26.175 1.00 98.62 154 LYS A N 1
ATOM 1240 C CA . LYS A 1 154 ? -8.351 3.223 25.641 1.00 98.62 154 LYS A CA 1
ATOM 1241 C C . LYS A 1 154 ? -6.885 3.116 25.232 1.00 98.62 154 LYS A C 1
ATOM 1243 O O . LYS A 1 154 ? -6.505 3.714 24.225 1.00 98.62 154 LYS A O 1
ATOM 1248 N N . GLN A 1 155 ? -6.065 2.410 26.005 1.00 98.62 155 GLN A N 1
ATOM 1249 C CA . GLN A 1 155 ? -4.659 2.192 25.678 1.00 98.62 155 GLN A CA 1
ATOM 1250 C C . GLN A 1 155 ? -4.529 1.358 24.398 1.00 98.62 155 GLN A C 1
ATOM 1252 O O . GLN A 1 155 ? -3.896 1.814 23.450 1.00 98.62 155 GLN A O 1
ATOM 1257 N N . GLU A 1 156 ? -5.239 0.233 24.314 1.00 98.62 156 GLU A N 1
ATOM 1258 C CA . GLU A 1 156 ? -5.281 -0.625 23.125 1.00 98.62 156 GLU A CA 1
ATOM 1259 C C . GLU A 1 156 ? -5.741 0.145 21.883 1.00 98.62 156 GLU A C 1
ATOM 1261 O O . GLU A 1 156 ? -5.104 0.084 20.835 1.00 98.62 156 GLU A O 1
ATOM 1266 N N . THR A 1 157 ? -6.795 0.959 22.003 1.00 98.62 157 THR A N 1
ATOM 1267 C CA . THR A 1 157 ? -7.260 1.821 20.903 1.00 98.62 157 THR A CA 1
ATOM 1268 C C . THR A 1 157 ? -6.159 2.768 20.415 1.00 98.62 157 THR A C 1
ATOM 1270 O O . THR A 1 157 ? -6.003 2.977 19.210 1.00 98.62 157 THR A O 1
ATOM 1273 N N . ASN A 1 158 ? -5.382 3.355 21.330 1.00 98.62 158 ASN A N 1
ATOM 1274 C CA . ASN A 1 158 ? -4.270 4.231 20.963 1.00 98.62 158 ASN A CA 1
ATOM 1275 C C . ASN A 1 158 ? -3.125 3.464 20.297 1.00 98.62 158 ASN A C 1
ATOM 1277 O O . ASN A 1 158 ? -2.542 3.977 19.339 1.00 98.62 158 ASN A O 1
ATOM 1281 N N . ASP A 1 159 ? -2.825 2.256 20.763 1.00 98.69 159 ASP A N 1
ATOM 1282 C CA . ASP A 1 159 ? -1.772 1.414 20.199 1.00 98.69 159 ASP A CA 1
ATOM 1283 C C . ASP A 1 159 ? -2.142 0.940 18.788 1.00 98.69 159 ASP A C 1
ATOM 1285 O O . ASP A 1 159 ? -1.349 1.119 17.860 1.00 98.69 159 ASP A O 1
ATOM 1289 N N . TYR A 1 160 ? -3.384 0.493 18.570 1.00 98.62 160 TYR A N 1
ATOM 1290 C CA . TYR A 1 160 ? -3.888 0.190 17.227 1.00 98.62 160 TYR A CA 1
ATOM 1291 C C . TYR A 1 160 ? -3.872 1.422 16.318 1.00 98.62 160 TYR A C 1
ATOM 1293 O O . TYR A 1 160 ? -3.474 1.330 15.158 1.00 98.62 160 TYR A O 1
ATOM 1301 N N . ARG A 1 161 ? -4.227 2.609 16.831 1.00 98.69 161 ARG A N 1
ATOM 1302 C CA . ARG A 1 161 ? -4.147 3.853 16.048 1.00 98.69 161 ARG A CA 1
ATOM 1303 C C . ARG A 1 161 ? -2.712 4.167 15.618 1.00 98.69 161 ARG A C 1
ATOM 1305 O O . ARG A 1 161 ? -2.500 4.569 14.476 1.00 98.69 161 ARG A O 1
ATOM 1312 N N . ARG A 1 162 ? -1.732 3.981 16.509 1.00 98.75 162 ARG A N 1
ATOM 1313 C CA . ARG A 1 162 ? -0.302 4.155 16.196 1.00 98.75 162 ARG A CA 1
ATOM 1314 C C . ARG A 1 162 ? 0.178 3.125 15.178 1.00 98.75 162 ARG A C 1
ATOM 1316 O O . ARG A 1 162 ? 0.887 3.494 14.249 1.00 98.75 162 ARG A O 1
ATOM 1323 N N . GLN A 1 163 ? -0.244 1.870 15.311 1.00 98.81 163 GLN A N 1
ATOM 1324 C CA . GLN A 1 163 ? 0.104 0.807 14.369 1.00 98.81 163 GLN A CA 1
ATOM 1325 C C . GLN A 1 163 ? -0.451 1.085 12.967 1.00 98.81 163 GLN A C 1
ATOM 1327 O O . GLN A 1 163 ? 0.278 0.960 11.988 1.00 98.81 163 GLN A O 1
ATOM 1332 N N . ILE A 1 164 ? -1.705 1.538 12.869 1.00 98.75 164 ILE A N 1
ATOM 1333 C CA . ILE A 1 164 ? -2.310 1.955 11.596 1.00 98.75 164 ILE A CA 1
ATOM 1334 C C . ILE A 1 164 ? -1.500 3.090 10.964 1.00 98.75 164 ILE A C 1
ATOM 1336 O O . ILE A 1 164 ? -1.207 3.035 9.773 1.00 98.75 164 ILE A O 1
ATOM 1340 N N . GLN A 1 165 ? -1.112 4.105 11.741 1.00 98.69 165 GLN A N 1
ATOM 1341 C CA . GLN A 1 165 ? -0.295 5.212 11.233 1.00 98.69 165 GLN A CA 1
ATOM 1342 C C . GLN A 1 165 ? 1.073 4.734 10.736 1.00 98.69 165 GLN A C 1
ATOM 1344 O O . GLN A 1 165 ? 1.476 5.111 9.641 1.00 98.69 165 GLN A O 1
ATOM 1349 N N . ALA A 1 166 ? 1.757 3.875 11.496 1.00 98.75 166 ALA A N 1
ATOM 1350 C CA . ALA A 1 166 ? 3.049 3.318 11.103 1.00 98.75 166 ALA A CA 1
ATOM 1351 C C . ALA A 1 166 ? 2.956 2.512 9.796 1.00 98.75 166 ALA A C 1
ATOM 1353 O O . ALA A 1 166 ? 3.711 2.778 8.864 1.00 98.75 166 ALA A O 1
ATOM 1354 N N . LEU A 1 167 ? 1.979 1.603 9.697 1.00 98.75 167 LEU A N 1
ATOM 1355 C CA . LEU A 1 167 ? 1.737 0.812 8.487 1.00 98.75 167 LEU A CA 1
ATOM 1356 C C . LEU A 1 167 ? 1.336 1.688 7.293 1.00 98.75 167 LEU A C 1
ATOM 1358 O O . LEU A 1 167 ? 1.737 1.412 6.169 1.00 98.75 167 LEU A O 1
ATOM 1362 N N . THR A 1 168 ? 0.574 2.762 7.518 1.00 98.69 168 THR A N 1
ATOM 1363 C CA . THR A 1 168 ? 0.215 3.713 6.451 1.00 98.69 168 THR A CA 1
ATOM 1364 C C . THR A 1 168 ? 1.462 4.408 5.905 1.00 98.69 168 THR A C 1
ATOM 1366 O O . THR A 1 168 ? 1.659 4.442 4.694 1.00 98.69 168 THR A O 1
ATOM 1369 N N . CYS A 1 169 ? 2.342 4.891 6.789 1.00 98.75 169 CYS A N 1
ATOM 1370 C CA . CYS A 1 169 ? 3.609 5.498 6.386 1.00 98.75 169 CYS A CA 1
ATOM 1371 C C . CYS A 1 169 ? 4.509 4.513 5.626 1.00 98.75 169 CYS A C 1
ATOM 1373 O O . CYS A 1 169 ? 5.135 4.899 4.643 1.00 98.75 169 CYS A O 1
ATOM 1375 N N . GLU A 1 170 ? 4.572 3.252 6.058 1.00 98.75 170 GLU A N 1
ATOM 1376 C CA . GLU A 1 170 ? 5.339 2.208 5.370 1.00 98.75 170 GLU A CA 1
ATOM 1377 C C . GLU A 1 170 ? 4.787 1.936 3.965 1.00 98.75 170 GLU A C 1
ATOM 1379 O O . GLU A 1 170 ? 5.546 1.903 2.997 1.00 98.75 170 GLU A O 1
ATOM 1384 N N . VAL A 1 171 ? 3.462 1.826 3.826 1.00 98.75 171 VAL A N 1
ATOM 1385 C CA . VAL A 1 171 ? 2.802 1.671 2.522 1.00 98.75 171 VAL A CA 1
ATOM 1386 C C . VAL A 1 171 ? 3.119 2.846 1.599 1.00 98.75 171 VAL A C 1
ATOM 1388 O O . VAL A 1 171 ? 3.435 2.630 0.429 1.00 98.75 171 VAL A O 1
ATOM 1391 N N . ASP A 1 172 ? 3.053 4.079 2.095 1.00 98.75 172 ASP A N 1
ATOM 1392 C CA . ASP A 1 172 ? 3.323 5.264 1.280 1.00 98.75 172 ASP A CA 1
ATOM 1393 C C . ASP A 1 172 ? 4.809 5.384 0.904 1.00 98.75 172 ASP A C 1
ATOM 1395 O O . ASP A 1 172 ? 5.125 5.741 -0.232 1.00 98.75 172 ASP A O 1
ATOM 1399 N N . ALA A 1 173 ? 5.725 4.995 1.797 1.00 98.69 173 ALA A N 1
ATOM 1400 C CA . ALA A 1 173 ? 7.149 4.903 1.484 1.00 98.69 173 ALA A CA 1
ATOM 1401 C C . ALA A 1 173 ? 7.419 3.868 0.379 1.00 98.69 173 ALA A C 1
ATOM 1403 O O . ALA A 1 173 ? 8.092 4.177 -0.605 1.00 98.69 173 ALA A O 1
ATOM 1404 N N . MET A 1 174 ? 6.838 2.669 0.495 1.00 98.50 174 MET A N 1
ATOM 1405 C CA . MET A 1 174 ? 6.989 1.604 -0.500 1.00 98.50 174 MET A CA 1
ATOM 1406 C C . MET A 1 174 ? 6.381 1.983 -1.854 1.00 98.50 174 MET A C 1
ATOM 1408 O O . MET A 1 174 ? 6.979 1.695 -2.890 1.00 98.50 174 MET A O 1
ATOM 1412 N N . LYS A 1 175 ? 5.233 2.676 -1.871 1.00 98.69 175 LYS A N 1
ATOM 1413 C CA . LYS A 1 175 ? 4.667 3.247 -3.105 1.00 98.69 175 LYS A CA 1
ATOM 1414 C C . LYS A 1 175 ? 5.622 4.248 -3.749 1.00 98.69 175 LYS A C 1
ATOM 1416 O O . LYS A 1 175 ? 5.876 4.139 -4.944 1.00 98.69 175 LYS A O 1
ATOM 1421 N N . GLY A 1 176 ? 6.193 5.166 -2.965 1.00 98.69 176 GLY A N 1
ATOM 1422 C CA . GLY A 1 176 ? 7.170 6.138 -3.460 1.00 98.69 176 GLY A CA 1
ATOM 1423 C C . GLY A 1 176 ? 8.420 5.474 -4.051 1.00 98.69 176 GLY A C 1
ATOM 1424 O O . GLY A 1 176 ? 8.886 5.868 -5.121 1.00 98.69 176 GLY A O 1
ATOM 1425 N N . SER A 1 177 ? 8.933 4.420 -3.408 1.00 98.62 177 SER A N 1
ATOM 1426 C CA . SER A 1 177 ? 10.030 3.611 -3.955 1.00 98.62 177 SER A CA 1
ATOM 1427 C C . SER A 1 177 ? 9.637 2.911 -5.256 1.00 98.62 177 SER A C 1
ATOM 1429 O O . SER A 1 177 ? 10.398 2.967 -6.219 1.00 98.62 177 SER A O 1
ATOM 1431 N N . ASN A 1 178 ? 8.448 2.305 -5.323 1.00 98.62 178 ASN A N 1
ATOM 1432 C CA . ASN A 1 178 ? 7.972 1.639 -6.534 1.00 98.62 178 ASN A CA 1
ATOM 1433 C C . ASN A 1 178 ? 7.831 2.620 -7.710 1.00 98.62 178 ASN A C 1
ATOM 1435 O O . ASN A 1 178 ? 8.360 2.364 -8.786 1.00 98.62 178 ASN A O 1
ATOM 1439 N N . GLU A 1 179 ? 7.217 3.787 -7.494 1.00 98.75 179 GLU A N 1
ATOM 1440 C CA . GLU A 1 179 ? 7.117 4.840 -8.516 1.00 98.75 179 GLU A CA 1
ATOM 1441 C C . GLU A 1 179 ? 8.497 5.315 -9.003 1.00 98.75 179 GLU A C 1
ATOM 1443 O O . GLU A 1 179 ? 8.677 5.623 -10.184 1.00 98.75 179 GLU A O 1
ATOM 1448 N N . SER A 1 180 ? 9.484 5.377 -8.103 1.00 98.75 180 SER A N 1
ATOM 1449 C CA . SER A 1 180 ? 10.869 5.709 -8.448 1.00 98.75 180 SER A CA 1
ATOM 1450 C C . SER A 1 180 ? 11.522 4.637 -9.322 1.00 98.75 180 SER A C 1
ATOM 1452 O O . SER A 1 180 ? 12.141 4.974 -10.331 1.00 98.75 180 SER A O 1
ATOM 1454 N N . TYR A 1 181 ? 11.365 3.358 -8.976 1.00 98.69 181 TYR A N 1
ATOM 1455 C CA . TYR A 1 181 ? 11.909 2.255 -9.770 1.00 98.69 181 TYR A CA 1
ATOM 1456 C C . TYR A 1 181 ? 11.230 2.134 -11.131 1.00 98.69 181 TYR A C 1
ATOM 1458 O O . TYR A 1 181 ? 11.912 1.971 -12.138 1.00 98.69 181 TYR A O 1
ATOM 1466 N N . GLU A 1 182 ? 9.911 2.298 -11.199 1.00 98.62 182 GLU A N 1
ATOM 1467 C CA . GLU A 1 182 ? 9.189 2.327 -12.471 1.00 98.62 182 GLU A CA 1
ATOM 1468 C C . GLU A 1 182 ? 9.645 3.485 -13.367 1.00 98.62 182 GLU A C 1
ATOM 1470 O O . GLU A 1 182 ? 9.724 3.330 -14.585 1.00 98.62 182 GLU A O 1
ATOM 1475 N N . ARG A 1 183 ? 9.958 4.654 -12.787 1.00 98.69 183 ARG A N 1
ATOM 1476 C CA . ARG A 1 183 ? 10.519 5.782 -13.543 1.00 98.69 183 ARG A CA 1
ATOM 1477 C C . ARG A 1 183 ? 11.908 5.451 -14.086 1.00 98.69 183 ARG A C 1
ATOM 1479 O O . ARG A 1 183 ? 12.124 5.633 -15.276 1.00 98.69 183 ARG A O 1
ATOM 1486 N N . GLN A 1 184 ? 12.796 4.916 -13.248 1.00 98.62 184 GLN A N 1
ATOM 1487 C CA . GLN A 1 184 ? 14.142 4.505 -13.666 1.00 98.62 184 GLN A CA 1
ATOM 1488 C C . GLN A 1 184 ? 14.103 3.428 -14.756 1.00 98.62 184 GLN A C 1
ATOM 1490 O O . GLN A 1 184 ? 14.881 3.484 -15.702 1.00 98.62 184 GLN A O 1
ATOM 1495 N N . MET A 1 185 ? 13.176 2.473 -14.654 1.00 98.56 185 MET A N 1
ATOM 1496 C CA . MET A 1 185 ? 12.995 1.434 -15.665 1.00 98.56 185 MET A CA 1
ATOM 1497 C C . MET A 1 185 ? 12.560 2.030 -17.005 1.00 98.56 185 MET A C 1
ATOM 1499 O O . MET A 1 185 ? 13.179 1.731 -18.019 1.00 98.56 185 MET A O 1
ATOM 1503 N N . ARG A 1 186 ? 11.576 2.941 -17.009 1.00 98.69 186 ARG A N 1
ATOM 1504 C CA . ARG A 1 186 ? 11.154 3.641 -18.234 1.00 98.69 186 ARG A CA 1
ATOM 1505 C C . ARG A 1 186 ? 12.276 4.474 -18.854 1.00 98.69 186 ARG A C 1
ATOM 1507 O O . ARG A 1 186 ? 12.466 4.421 -20.061 1.00 98.69 186 ARG A O 1
ATOM 1514 N N . GLU A 1 187 ? 13.024 5.221 -18.042 1.00 98.69 187 GLU A N 1
ATOM 1515 C CA . GLU A 1 187 ? 14.174 6.007 -18.517 1.00 98.69 187 GLU A CA 1
ATOM 1516 C C . GLU A 1 187 ? 15.253 5.101 -19.129 1.00 98.69 187 GLU A C 1
ATOM 1518 O O . GLU A 1 187 ? 15.830 5.420 -20.165 1.00 98.69 187 GLU A O 1
ATOM 1523 N N . MET A 1 188 ? 15.511 3.943 -18.518 1.00 98.38 188 MET A N 1
ATOM 1524 C CA . MET A 1 188 ? 16.449 2.953 -19.039 1.00 98.38 188 MET A CA 1
ATOM 1525 C C . MET A 1 188 ? 15.964 2.344 -20.363 1.00 98.38 188 MET A C 1
ATOM 1527 O O . MET A 1 188 ? 16.746 2.255 -21.306 1.00 98.38 188 MET A O 1
ATOM 1531 N N . GLU A 1 189 ? 14.689 1.964 -20.459 1.00 98.44 189 GLU A N 1
ATOM 1532 C CA . GLU A 1 189 ? 14.073 1.462 -21.694 1.00 98.44 189 GLU A CA 1
ATOM 1533 C C . GLU A 1 189 ? 14.147 2.494 -22.830 1.00 98.44 189 GLU A C 1
ATOM 1535 O O . GLU A 1 189 ? 14.505 2.143 -23.954 1.00 98.44 189 GLU A O 1
ATOM 1540 N N . GLU A 1 190 ? 13.866 3.769 -22.541 1.00 98.62 190 GLU A N 1
ATOM 1541 C CA . GLU A 1 190 ? 13.963 4.865 -23.512 1.00 98.62 190 GLU A CA 1
ATOM 1542 C C . GLU A 1 190 ? 15.408 5.081 -23.980 1.00 98.62 190 GLU A C 1
ATOM 1544 O O . GLU A 1 190 ? 15.661 5.168 -25.183 1.00 98.62 190 GLU A O 1
ATOM 1549 N N . ASN A 1 191 ? 16.369 5.087 -23.051 1.00 98.69 191 ASN A N 1
ATOM 1550 C CA . ASN A 1 191 ? 17.788 5.208 -23.380 1.00 98.69 191 ASN A CA 1
ATOM 1551 C C . ASN A 1 191 ? 18.271 4.045 -24.259 1.00 98.69 191 ASN A C 1
ATOM 1553 O O . ASN A 1 191 ? 18.951 4.281 -25.257 1.00 98.69 191 ASN A O 1
ATOM 1557 N N . PHE A 1 192 ? 17.887 2.803 -23.944 1.00 98.44 192 PHE A N 1
ATOM 1558 C CA . PHE A 1 192 ? 18.233 1.643 -24.770 1.00 98.44 192 PHE A CA 1
ATOM 1559 C C . PHE A 1 192 ? 17.573 1.688 -26.148 1.00 98.44 192 PHE A C 1
ATOM 1561 O O . PHE A 1 192 ? 18.215 1.345 -27.140 1.00 98.44 192 PHE A O 1
ATOM 1568 N N . ALA A 1 193 ? 16.315 2.122 -26.236 1.00 98.56 193 ALA A N 1
ATOM 1569 C CA . ALA A 1 193 ? 15.636 2.291 -27.516 1.00 98.56 193 ALA A CA 1
ATOM 1570 C C . ALA A 1 193 ? 16.344 3.338 -28.392 1.00 98.56 193 ALA A C 1
ATOM 1572 O O . ALA A 1 193 ? 16.533 3.114 -29.590 1.00 98.56 193 ALA A O 1
ATOM 1573 N N . LEU A 1 194 ? 16.785 4.447 -27.791 1.00 98.62 194 LEU A N 1
ATOM 1574 C CA . LEU A 1 194 ? 17.559 5.483 -28.471 1.00 98.62 194 LEU A CA 1
ATOM 1575 C C . LEU A 1 194 ? 18.927 4.960 -28.930 1.00 98.62 194 LEU A C 1
ATOM 1577 O O . LEU A 1 194 ? 19.332 5.197 -30.067 1.00 98.62 194 LEU A O 1
ATOM 1581 N N . GLU A 1 195 ? 19.634 4.216 -28.081 1.00 98.56 195 GLU A N 1
ATOM 1582 C CA . GLU A 1 195 ? 20.934 3.642 -28.430 1.00 98.56 195 GLU A CA 1
ATOM 1583 C C . GLU A 1 195 ? 20.816 2.614 -29.566 1.00 98.56 195 GLU A C 1
ATOM 1585 O O . GLU A 1 195 ? 21.587 2.651 -30.525 1.00 98.56 195 GLU A O 1
ATOM 1590 N N . ALA A 1 196 ? 19.794 1.754 -29.522 1.00 98.62 196 ALA A N 1
ATOM 1591 C CA . ALA A 1 196 ? 19.495 0.807 -30.591 1.00 98.62 196 ALA A CA 1
ATOM 1592 C C . ALA A 1 196 ? 19.182 1.513 -31.921 1.00 98.62 196 ALA A C 1
ATOM 1594 O O . ALA A 1 196 ? 19.674 1.086 -32.968 1.00 98.62 196 ALA A O 1
ATOM 1595 N N . ALA A 1 197 ? 18.417 2.610 -31.887 1.00 98.69 197 ALA A N 1
ATOM 1596 C CA . ALA A 1 197 ? 18.156 3.429 -33.070 1.00 98.69 197 ALA A CA 1
ATOM 1597 C C . ALA A 1 197 ? 19.453 4.033 -33.637 1.00 98.69 197 ALA A C 1
ATOM 1599 O O . ALA A 1 197 ? 19.709 3.914 -34.833 1.00 98.69 197 ALA A O 1
ATOM 1600 N N . ASN A 1 198 ? 20.328 4.571 -32.780 1.00 98.69 198 ASN A N 1
ATOM 1601 C CA . ASN A 1 198 ? 21.625 5.115 -33.196 1.00 98.69 198 ASN A CA 1
ATOM 1602 C C . ASN A 1 198 ? 22.532 4.050 -33.843 1.00 98.69 198 ASN A C 1
ATOM 1604 O O . ASN A 1 198 ? 23.210 4.321 -34.843 1.00 98.69 198 ASN A O 1
ATOM 1608 N N . TYR A 1 199 ? 22.554 2.826 -33.300 1.00 98.44 199 TYR A N 1
ATOM 1609 C CA . TYR A 1 199 ? 23.284 1.716 -33.916 1.00 98.44 199 TYR A CA 1
ATOM 1610 C C . TYR A 1 199 ? 22.685 1.330 -35.268 1.00 98.44 199 TYR A C 1
ATOM 1612 O O . TYR A 1 199 ? 23.436 1.119 -36.221 1.00 98.44 199 TYR A O 1
ATOM 1620 N N . GLN A 1 200 ? 21.356 1.290 -35.385 1.00 98.69 200 GLN A N 1
ATOM 1621 C CA . GLN A 1 200 ? 20.685 1.002 -36.650 1.00 98.69 200 GLN A CA 1
ATOM 1622 C C . GLN A 1 200 ? 20.991 2.065 -37.714 1.00 98.69 200 GLN A C 1
ATOM 1624 O O . GLN A 1 200 ? 21.307 1.711 -38.849 1.00 98.69 200 GLN A O 1
ATOM 1629 N N . ASP A 1 201 ? 20.982 3.347 -37.351 1.00 98.69 201 ASP A N 1
ATOM 1630 C CA . ASP A 1 201 ? 21.355 4.443 -38.250 1.00 98.69 201 ASP A CA 1
ATOM 1631 C C . ASP A 1 201 ? 22.814 4.331 -38.702 1.00 98.69 201 ASP A C 1
ATOM 1633 O O . ASP A 1 201 ? 23.131 4.511 -39.880 1.00 98.69 201 ASP A O 1
ATOM 1637 N N . THR A 1 202 ? 23.712 3.956 -37.788 1.00 98.75 202 THR A N 1
ATOM 1638 C CA . THR A 1 202 ? 25.123 3.720 -38.118 1.00 98.75 202 THR A CA 1
ATOM 1639 C C . THR A 1 202 ? 25.288 2.550 -39.088 1.00 98.75 202 THR A C 1
ATOM 1641 O O . THR A 1 202 ? 26.059 2.656 -40.044 1.00 98.75 202 THR A O 1
ATOM 1644 N N . ILE A 1 203 ? 24.556 1.452 -38.875 1.00 98.62 203 ILE A N 1
ATOM 1645 C CA . ILE A 1 203 ? 24.533 0.303 -39.789 1.00 98.62 203 ILE A CA 1
ATOM 1646 C C . ILE A 1 203 ? 24.033 0.737 -41.167 1.00 98.62 203 ILE A C 1
ATOM 1648 O O . ILE A 1 203 ? 24.688 0.432 -42.162 1.00 98.62 203 ILE A O 1
ATOM 1652 N N . ASN A 1 204 ? 22.924 1.478 -41.230 1.00 98.75 204 ASN A N 1
ATOM 1653 C CA . ASN A 1 204 ? 22.341 1.952 -42.485 1.00 98.75 204 ASN A CA 1
ATOM 1654 C C . ASN A 1 204 ? 23.333 2.833 -43.262 1.00 98.75 204 ASN A C 1
ATOM 1656 O O . ASN A 1 204 ? 23.558 2.599 -44.448 1.00 98.75 204 ASN A O 1
ATOM 1660 N N . ARG A 1 205 ? 23.995 3.783 -42.585 1.00 98.75 205 ARG A N 1
ATOM 1661 C CA . ARG A 1 205 ? 25.028 4.637 -43.195 1.00 98.75 205 ARG A CA 1
ATOM 1662 C C . ARG A 1 205 ? 26.182 3.813 -43.768 1.00 98.75 205 ARG A C 1
ATOM 1664 O O . ARG A 1 205 ? 26.595 4.032 -44.901 1.00 98.75 205 ARG A O 1
ATOM 1671 N N . LEU A 1 206 ? 26.702 2.852 -43.002 1.00 98.69 206 LEU A N 1
ATOM 1672 C CA . LEU A 1 206 ? 27.797 1.993 -43.465 1.00 98.69 206 LEU A CA 1
ATOM 1673 C C . LEU A 1 206 ? 27.370 1.096 -44.637 1.00 98.69 206 LEU A C 1
ATOM 1675 O O . LEU A 1 206 ? 28.159 0.854 -45.547 1.00 98.69 206 LEU A O 1
ATOM 1679 N N . GLN A 1 207 ? 26.128 0.606 -44.642 1.00 98.62 207 GLN A N 1
ATOM 1680 C CA . GLN A 1 207 ? 25.578 -0.161 -45.762 1.00 98.62 207 GLN A CA 1
ATOM 1681 C C . GLN A 1 207 ? 25.474 0.685 -47.036 1.00 98.62 207 GLN A C 1
ATOM 1683 O O . GLN A 1 207 ? 25.825 0.196 -48.111 1.00 98.62 207 GLN A O 1
ATOM 1688 N N . GLU A 1 208 ? 25.045 1.943 -46.917 1.00 98.69 208 GLU A N 1
ATOM 1689 C CA . GLU A 1 208 ? 24.996 2.896 -48.028 1.00 98.69 208 GLU A CA 1
ATOM 1690 C C . GLU A 1 208 ? 26.400 3.203 -48.568 1.00 98.69 208 GLU A C 1
ATOM 1692 O O . GLU A 1 208 ? 26.625 3.130 -49.774 1.00 98.69 208 GLU A O 1
ATOM 1697 N N . GLU A 1 209 ? 27.381 3.437 -47.692 1.00 98.69 209 GLU A N 1
ATOM 1698 C CA . GLU A 1 209 ? 28.784 3.626 -48.091 1.00 98.69 209 GLU A CA 1
ATOM 1699 C C . GLU A 1 209 ? 29.333 2.409 -48.847 1.00 98.69 209 GLU A C 1
ATOM 1701 O O . GLU A 1 209 ? 29.942 2.557 -49.907 1.00 98.69 209 GLU A O 1
ATOM 1706 N N . ILE A 1 210 ? 29.072 1.191 -48.359 1.00 98.62 210 ILE A N 1
ATOM 1707 C CA . ILE A 1 210 ? 29.469 -0.044 -49.050 1.00 98.62 210 ILE A CA 1
ATOM 1708 C C . ILE A 1 210 ? 28.813 -0.134 -50.432 1.00 98.62 210 ILE A C 1
ATOM 1710 O O . ILE A 1 210 ? 29.467 -0.548 -51.393 1.00 98.62 210 ILE A O 1
ATOM 1714 N N . GLN A 1 211 ? 27.531 0.215 -50.543 1.00 98.69 211 GLN A N 1
ATOM 1715 C CA . GLN A 1 211 ? 26.809 0.178 -51.811 1.00 98.69 211 GLN A CA 1
ATOM 1716 C C . GLN A 1 211 ? 27.376 1.198 -52.808 1.00 98.69 211 GLN A C 1
ATOM 1718 O O . GLN A 1 211 ? 27.682 0.825 -53.941 1.00 98.69 211 GLN A O 1
ATOM 1723 N N . ASN A 1 212 ? 27.626 2.431 -52.365 1.00 98.62 212 ASN A N 1
ATOM 1724 C CA . ASN A 1 212 ? 28.241 3.477 -53.183 1.00 98.62 212 ASN A CA 1
ATOM 1725 C C . ASN A 1 212 ? 29.621 3.044 -53.703 1.00 98.62 212 ASN A C 1
ATOM 1727 O O . ASN A 1 212 ? 29.882 3.109 -54.903 1.00 98.62 212 ASN A O 1
ATOM 1731 N N . MET A 1 213 ? 30.481 2.493 -52.838 1.00 98.44 213 MET A N 1
ATOM 1732 C CA . MET A 1 213 ? 31.809 2.007 -53.244 1.00 98.44 213 MET A CA 1
ATOM 1733 C C . MET A 1 213 ? 31.735 0.847 -54.251 1.00 98.44 213 MET A C 1
ATOM 1735 O O . MET A 1 213 ? 32.572 0.747 -55.151 1.00 98.44 213 MET A O 1
ATOM 1739 N N . LYS A 1 214 ? 30.736 -0.040 -54.135 1.00 98.62 214 LYS A N 1
ATOM 1740 C CA . LYS A 1 214 ? 30.504 -1.110 -55.123 1.00 98.62 214 LYS A CA 1
ATOM 1741 C C . LYS A 1 214 ? 30.106 -0.546 -56.485 1.00 98.62 214 LYS A C 1
ATOM 1743 O O . LYS A 1 214 ? 30.578 -1.043 -57.508 1.00 98.62 214 LYS A O 1
ATOM 1748 N N . GLU A 1 215 ? 29.254 0.472 -56.508 1.00 98.62 215 GLU A N 1
ATOM 1749 C CA . GLU A 1 215 ? 28.828 1.137 -57.742 1.00 98.62 215 GLU A CA 1
ATOM 1750 C C . GLU A 1 215 ? 29.985 1.887 -58.410 1.00 98.62 215 GLU A C 1
ATOM 1752 O O . GLU A 1 215 ? 30.177 1.770 -59.624 1.00 98.62 215 GLU A O 1
ATOM 1757 N N . GLU A 1 216 ? 30.814 2.574 -57.623 1.00 98.62 216 GLU A N 1
ATOM 1758 C CA . GLU A 1 216 ? 32.044 3.209 -58.101 1.00 98.62 216 GLU A CA 1
ATOM 1759 C C . GLU A 1 216 ? 33.030 2.188 -58.680 1.00 98.62 216 GLU A C 1
ATOM 1761 O O . GLU A 1 216 ? 33.539 2.383 -59.785 1.00 98.62 216 GLU A O 1
ATOM 1766 N N . MET A 1 217 ? 33.239 1.056 -57.999 1.00 98.50 217 MET A N 1
ATOM 1767 C CA . MET A 1 217 ? 34.074 -0.040 -58.501 1.00 98.50 217 MET A CA 1
ATOM 1768 C C . MET A 1 217 ? 33.551 -0.579 -59.841 1.00 98.50 217 MET A C 1
ATOM 1770 O O . MET A 1 217 ? 34.312 -0.746 -60.796 1.00 98.50 217 MET A O 1
ATOM 1774 N N . ALA A 1 218 ? 32.241 -0.819 -59.946 1.00 98.50 218 ALA A N 1
ATOM 1775 C CA . ALA A 1 218 ? 31.612 -1.289 -61.178 1.00 98.50 218 ALA A CA 1
ATOM 1776 C C . ALA A 1 218 ? 31.705 -0.260 -62.319 1.00 98.50 218 ALA A C 1
ATOM 1778 O O . ALA A 1 218 ? 31.796 -0.634 -63.492 1.00 98.50 218 ALA A O 1
ATOM 1779 N N . ARG A 1 219 ? 31.681 1.039 -62.002 1.00 98.62 219 ARG A N 1
ATOM 1780 C CA . ARG A 1 219 ? 31.926 2.114 -62.971 1.00 98.62 219 ARG A CA 1
ATOM 1781 C C . ARG A 1 219 ? 33.371 2.088 -63.470 1.00 98.62 219 ARG A C 1
ATOM 1783 O O . ARG A 1 219 ? 33.569 2.054 -64.681 1.00 98.62 219 ARG A O 1
ATOM 1790 N N . HIS A 1 220 ? 34.355 2.019 -62.575 1.00 98.31 220 HIS A N 1
ATOM 1791 C CA . HIS A 1 220 ? 35.768 1.955 -62.957 1.00 98.31 220 HIS A CA 1
ATOM 1792 C C . HIS A 1 220 ? 36.111 0.718 -63.788 1.00 98.31 220 HIS A C 1
ATOM 1794 O O . HIS A 1 220 ? 36.874 0.820 -64.744 1.00 98.31 220 HIS A O 1
ATOM 1800 N N . LEU A 1 221 ? 35.509 -0.438 -63.490 1.00 98.50 221 LEU A N 1
ATOM 1801 C CA . LEU A 1 221 ? 35.666 -1.643 -64.310 1.00 98.50 221 LEU A CA 1
ATOM 1802 C C . LEU A 1 221 ? 35.164 -1.440 -65.748 1.00 98.50 221 LEU A C 1
ATOM 1804 O O . LEU A 1 221 ? 35.815 -1.890 -66.691 1.00 98.50 221 LEU A O 1
ATOM 1808 N N . ARG A 1 222 ? 34.037 -0.739 -65.931 1.00 98.44 222 ARG A N 1
ATOM 1809 C CA . ARG A 1 222 ? 33.519 -0.401 -67.268 1.00 98.44 222 ARG A CA 1
ATOM 1810 C C . ARG A 1 222 ? 34.440 0.568 -68.003 1.00 98.44 222 ARG A C 1
ATOM 1812 O O . ARG A 1 222 ? 34.825 0.280 -69.131 1.00 98.44 222 ARG A O 1
ATOM 1819 N N . GLU A 1 223 ? 34.848 1.653 -67.347 1.00 98.31 223 GLU A N 1
ATOM 1820 C CA . GLU A 1 223 ? 35.785 2.641 -67.905 1.00 98.31 223 GLU A CA 1
ATOM 1821 C C . GLU A 1 223 ? 37.122 1.988 -68.306 1.00 98.31 223 GLU A C 1
ATOM 1823 O O . GLU A 1 223 ? 37.668 2.267 -69.375 1.00 98.31 223 GLU A O 1
ATOM 1828 N N . TYR A 1 224 ? 37.630 1.060 -67.488 1.00 98.44 224 TYR A N 1
ATOM 1829 C CA . TYR A 1 224 ? 38.841 0.299 -67.788 1.00 98.44 224 TYR A CA 1
ATOM 1830 C C . TYR A 1 224 ? 38.672 -0.601 -69.018 1.00 98.44 224 TYR A C 1
ATOM 1832 O O . TYR A 1 224 ? 39.544 -0.623 -69.886 1.00 98.44 224 TYR A O 1
ATOM 1840 N N . GLN A 1 225 ? 37.548 -1.317 -69.127 1.00 98.25 225 GLN A N 1
ATOM 1841 C CA . GLN A 1 225 ? 37.266 -2.163 -70.288 1.00 98.25 225 GLN A CA 1
ATOM 1842 C C . GLN A 1 225 ? 37.124 -1.339 -71.577 1.00 98.25 225 GLN A C 1
ATOM 1844 O O . GLN A 1 225 ? 37.617 -1.752 -72.626 1.00 98.25 225 GLN A O 1
ATOM 1849 N N . GLU A 1 226 ? 36.487 -0.169 -71.514 1.00 98.19 226 GLU A N 1
ATOM 1850 C CA . GLU A 1 226 ? 36.388 0.760 -72.646 1.00 98.19 226 GLU A CA 1
ATOM 1851 C C . GLU A 1 226 ? 37.772 1.241 -73.099 1.00 98.19 226 GLU A C 1
ATOM 1853 O O . GLU A 1 226 ? 38.091 1.185 -74.290 1.00 98.19 226 GLU A O 1
ATOM 1858 N N . LEU A 1 227 ? 38.632 1.634 -72.155 1.00 98.44 227 LEU A N 1
ATOM 1859 C CA . LEU A 1 227 ? 40.004 2.043 -72.451 1.00 98.44 227 LEU A CA 1
ATOM 1860 C C . LEU A 1 227 ? 40.837 0.893 -73.037 1.00 98.44 227 LEU A C 1
ATOM 1862 O O . LEU A 1 227 ? 41.605 1.099 -73.979 1.00 98.44 227 LEU A O 1
ATOM 1866 N N . LEU A 1 228 ? 40.663 -0.326 -72.521 1.00 98.12 228 LEU A N 1
ATOM 1867 C CA . LEU A 1 228 ? 41.307 -1.524 -73.053 1.00 98.12 228 LEU A CA 1
ATOM 1868 C C . LEU A 1 228 ? 40.885 -1.786 -74.505 1.00 98.12 228 LEU A C 1
ATOM 1870 O O . LEU A 1 228 ? 41.742 -2.070 -75.342 1.00 98.12 228 LEU A O 1
ATOM 1874 N N . ASN A 1 229 ? 39.596 -1.633 -74.824 1.00 98.06 229 ASN A N 1
ATOM 1875 C CA . ASN A 1 229 ? 39.090 -1.778 -76.190 1.00 98.06 229 ASN A CA 1
ATOM 1876 C C . ASN A 1 229 ? 39.737 -0.754 -77.142 1.00 98.06 229 ASN A C 1
ATOM 1878 O O . ASN A 1 229 ? 40.160 -1.124 -78.238 1.00 98.06 229 ASN A O 1
ATOM 1882 N N . VAL A 1 230 ? 39.878 0.511 -76.719 1.00 98.19 230 VAL A N 1
ATOM 1883 C CA . VAL A 1 230 ? 40.587 1.546 -77.498 1.00 98.19 230 VAL A CA 1
ATOM 1884 C C . VAL A 1 230 ? 42.056 1.171 -77.696 1.00 98.19 230 VAL A C 1
ATOM 1886 O O . VAL A 1 230 ? 42.564 1.248 -78.813 1.00 98.19 230 VAL A O 1
ATOM 1889 N N . LYS A 1 231 ? 42.739 0.704 -76.645 1.00 98.12 231 LYS A N 1
ATOM 1890 C CA . LYS A 1 231 ? 44.135 0.252 -76.735 1.00 98.12 231 LYS A CA 1
ATOM 1891 C C . LYS A 1 231 ? 44.296 -0.896 -77.732 1.00 98.12 231 LYS A C 1
ATOM 1893 O O . LYS A 1 231 ? 45.226 -0.874 -78.532 1.00 98.12 231 LYS A O 1
ATOM 1898 N N . MET A 1 232 ? 43.391 -1.875 -77.718 1.00 98.38 232 MET A N 1
ATOM 1899 C CA . MET A 1 232 ? 43.406 -2.983 -78.679 1.00 98.38 232 MET A CA 1
ATOM 1900 C C . MET A 1 232 ? 43.188 -2.504 -80.119 1.00 98.38 232 MET A C 1
ATOM 1902 O O . MET A 1 232 ? 43.867 -2.984 -81.023 1.00 98.38 232 MET A O 1
ATOM 1906 N N . ALA A 1 233 ? 42.277 -1.550 -80.342 1.00 98.19 233 ALA A N 1
ATOM 1907 C CA . ALA A 1 233 ? 42.079 -0.952 -81.661 1.00 98.19 233 ALA A CA 1
ATOM 1908 C C . ALA A 1 233 ? 43.361 -0.261 -82.158 1.00 98.19 233 ALA A C 1
ATOM 1910 O O . ALA A 1 233 ? 43.793 -0.509 -83.283 1.00 98.19 233 ALA A O 1
ATOM 1911 N N . LEU A 1 234 ? 44.026 0.509 -81.290 1.00 97.94 234 LEU A N 1
ATOM 1912 C CA . LEU A 1 234 ? 45.310 1.146 -81.600 1.00 97.94 234 LEU A CA 1
ATOM 1913 C C . LEU A 1 234 ? 46.421 0.125 -81.892 1.00 97.94 234 LEU A C 1
ATOM 1915 O O . LEU A 1 234 ? 47.200 0.328 -82.820 1.00 97.94 234 LEU A O 1
ATOM 1919 N N . ASP A 1 235 ? 46.499 -0.988 -81.157 1.00 97.88 235 ASP A N 1
ATOM 1920 C CA . ASP A 1 235 ? 47.475 -2.049 -81.448 1.00 97.88 235 ASP A CA 1
ATOM 1921 C C . ASP A 1 235 ? 47.266 -2.645 -82.849 1.00 97.88 235 ASP A C 1
ATOM 1923 O O . ASP A 1 235 ? 48.236 -2.894 -83.571 1.00 97.88 235 ASP A O 1
ATOM 1927 N N . ILE A 1 236 ? 46.004 -2.858 -83.246 1.00 97.19 236 ILE A N 1
ATOM 1928 C CA . ILE A 1 236 ? 45.645 -3.337 -84.587 1.00 97.19 236 ILE A CA 1
ATOM 1929 C C . ILE A 1 236 ? 46.045 -2.298 -85.641 1.00 97.19 236 ILE A C 1
ATOM 1931 O O . ILE A 1 236 ? 46.658 -2.659 -86.650 1.00 97.19 236 ILE A O 1
ATOM 1935 N N . GLU A 1 237 ? 45.752 -1.015 -85.418 1.00 97.69 237 GLU A N 1
ATOM 1936 C CA . GLU A 1 237 ? 46.166 0.073 -86.311 1.00 97.69 237 GLU A CA 1
ATOM 1937 C C . GLU A 1 237 ? 47.690 0.105 -86.480 1.00 97.69 237 GLU A C 1
ATOM 1939 O O . GLU A 1 237 ? 48.180 0.082 -87.608 1.00 97.69 237 GLU A O 1
ATOM 1944 N N . ILE A 1 238 ? 48.455 0.058 -85.382 1.00 96.56 238 ILE A N 1
ATOM 1945 C CA . ILE A 1 238 ? 49.926 0.031 -85.400 1.00 96.56 238 ILE A CA 1
ATOM 1946 C C . ILE A 1 238 ? 50.447 -1.184 -86.174 1.00 96.56 238 ILE A C 1
ATOM 1948 O O . ILE A 1 238 ? 51.352 -1.041 -86.999 1.00 96.56 238 ILE A O 1
ATOM 1952 N N . ALA A 1 239 ? 49.891 -2.375 -85.940 1.00 97.12 239 ALA A N 1
ATOM 1953 C CA . ALA A 1 239 ? 50.273 -3.581 -86.673 1.00 97.12 239 ALA A CA 1
ATOM 1954 C C . ALA A 1 239 ? 50.001 -3.440 -88.181 1.00 97.12 239 ALA A C 1
ATOM 1956 O O . ALA A 1 239 ? 50.813 -3.856 -89.010 1.00 97.12 239 ALA A O 1
ATOM 1957 N N . THR A 1 240 ? 48.890 -2.797 -88.541 1.00 95.81 240 THR A N 1
ATOM 1958 C CA . THR A 1 240 ? 48.519 -2.531 -89.935 1.00 95.81 240 THR A CA 1
ATOM 1959 C C . THR A 1 240 ? 49.467 -1.517 -90.581 1.00 95.81 240 THR A C 1
ATOM 1961 O O . THR A 1 240 ? 49.961 -1.763 -91.683 1.00 95.81 240 THR A O 1
ATOM 1964 N N . TYR A 1 241 ? 49.791 -0.420 -89.884 1.00 96.75 241 TYR A N 1
ATOM 1965 C CA . TYR A 1 241 ? 50.770 0.572 -90.341 1.00 96.75 241 TYR A CA 1
ATOM 1966 C C . TYR A 1 241 ? 52.161 -0.044 -90.544 1.00 96.75 241 TYR A C 1
ATOM 1968 O O . TYR A 1 241 ? 52.784 0.204 -91.575 1.00 96.75 241 TYR A O 1
ATOM 1976 N N . ARG A 1 242 ? 52.629 -0.898 -89.620 1.00 95.25 242 ARG A N 1
ATOM 1977 C CA . ARG A 1 242 ? 53.902 -1.632 -89.764 1.00 95.25 242 ARG A CA 1
ATOM 1978 C C . ARG A 1 242 ? 53.927 -2.492 -91.029 1.00 95.25 242 ARG A C 1
ATOM 1980 O O . ARG A 1 242 ? 54.863 -2.385 -91.813 1.00 95.25 242 ARG A O 1
ATOM 1987 N N . LYS A 1 243 ? 52.864 -3.261 -91.287 1.00 94.06 243 LYS A N 1
ATOM 1988 C CA . LYS A 1 243 ? 52.755 -4.116 -92.482 1.00 94.06 243 LYS A CA 1
ATOM 1989 C C . LYS A 1 243 ? 52.754 -3.322 -93.796 1.00 94.06 243 LYS A C 1
ATOM 1991 O O . LYS A 1 243 ? 53.306 -3.780 -94.795 1.00 94.06 243 LYS A O 1
ATOM 1996 N N . LEU A 1 244 ? 52.120 -2.146 -93.822 1.00 91.94 244 LEU A N 1
ATOM 1997 C CA . LEU A 1 244 ? 52.142 -1.262 -94.995 1.00 91.94 244 LEU A CA 1
ATOM 1998 C C . LEU A 1 244 ? 53.546 -0.703 -95.259 1.00 91.94 244 LEU A C 1
ATOM 2000 O O . LEU A 1 244 ? 53.972 -0.676 -96.412 1.00 91.94 244 LEU A O 1
ATOM 2004 N N . LEU A 1 245 ? 54.267 -0.308 -94.205 1.00 89.12 245 LEU A N 1
ATOM 2005 C CA . LEU A 1 245 ? 55.647 0.179 -94.302 1.00 89.12 245 LEU A CA 1
ATOM 2006 C C . LEU A 1 245 ? 56.607 -0.913 -94.798 1.00 89.12 245 LEU A C 1
ATOM 2008 O O . LEU A 1 245 ? 5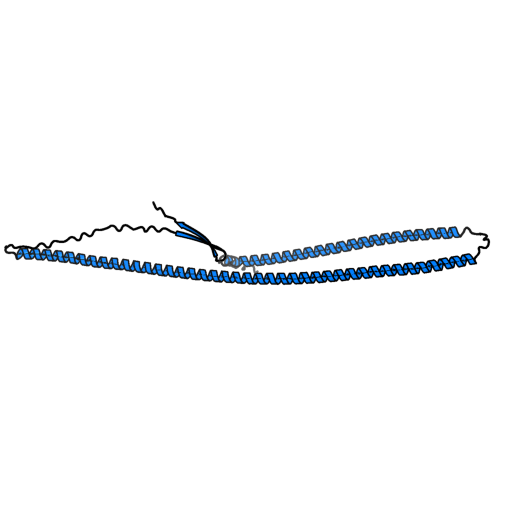7.365 -0.657 -95.727 1.00 89.12 245 LEU A O 1
ATOM 2012 N N . GLU A 1 246 ? 56.506 -2.144 -94.287 1.00 85.56 246 GLU A N 1
ATOM 2013 C CA . GLU A 1 246 ? 57.276 -3.302 -94.787 1.00 85.56 246 GLU A CA 1
ATOM 2014 C C . G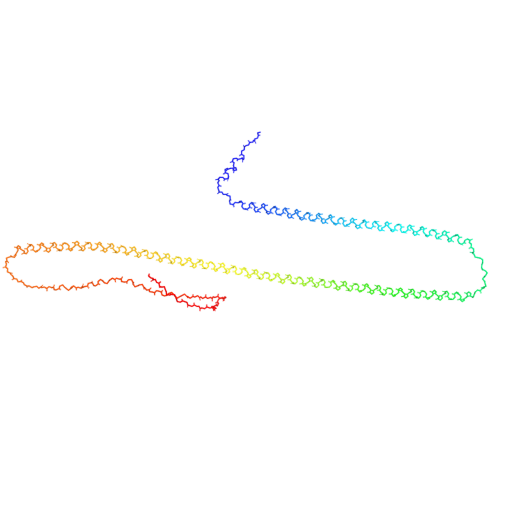LU A 1 246 ? 57.021 -3.566 -96.291 1.00 85.56 246 GLU A C 1
ATOM 2016 O O . GLU A 1 246 ? 57.927 -3.925 -97.052 1.00 85.56 246 GLU A O 1
ATOM 2021 N N . GLY A 1 247 ? 55.784 -3.351 -96.754 1.00 76.31 247 GLY A N 1
ATOM 2022 C CA . GLY A 1 247 ? 55.408 -3.463 -98.167 1.00 76.31 247 GLY A CA 1
ATOM 2023 C C . GLY A 1 247 ? 55.974 -2.354 -99.068 1.00 76.31 247 GLY A C 1
ATOM 2024 O O . GLY A 1 247 ? 56.232 -2.606 -100.246 1.00 76.31 247 GLY A O 1
ATOM 2025 N N . GLU A 1 248 ? 56.188 -1.149 -98.535 1.00 71.94 248 GLU A N 1
ATOM 2026 C CA . GLU A 1 248 ? 56.861 -0.041 -99.232 1.00 71.94 248 GLU A CA 1
ATOM 2027 C C . GLU A 1 248 ? 58.389 -0.197 -99.220 1.00 71.94 248 GLU A C 1
ATOM 2029 O O . GLU A 1 248 ? 59.033 -0.011 -100.253 1.00 71.94 248 GLU A O 1
ATOM 2034 N N . GLU A 1 249 ? 58.984 -0.643 -98.110 1.00 64.81 249 GLU A N 1
ATOM 2035 C CA . GLU A 1 249 ? 60.417 -0.968 -98.036 1.00 64.81 249 GLU A CA 1
ATOM 2036 C C . GLU A 1 249 ? 60.805 -2.061 -99.046 1.00 64.81 249 GLU A C 1
ATOM 2038 O O . GLU A 1 249 ? 61.866 -1.981 -99.667 1.00 64.81 249 GLU A O 1
ATOM 2043 N N . SER A 1 250 ? 59.902 -3.012 -99.310 1.00 59.56 250 SER A N 1
ATOM 2044 C CA . SER A 1 250 ? 60.061 -4.047 -100.345 1.00 59.56 250 SER A CA 1
ATOM 2045 C C . SER A 1 250 ? 60.031 -3.503 -101.785 1.00 59.56 250 SER A C 1
ATOM 2047 O O . SER A 1 250 ? 60.545 -4.150 -102.695 1.00 59.56 250 SER A O 1
ATOM 2049 N N . ARG A 1 251 ? 59.433 -2.325 -102.022 1.00 62.91 251 ARG A N 1
ATOM 2050 C CA . ARG A 1 251 ? 59.454 -1.635 -103.328 1.00 62.91 251 ARG A CA 1
ATOM 2051 C C . ARG A 1 251 ? 60.653 -0.697 -103.478 1.00 62.91 251 ARG A C 1
ATOM 2053 O O . ARG A 1 251 ? 61.105 -0.474 -104.598 1.00 62.91 251 ARG A O 1
ATOM 2060 N N . ILE A 1 252 ? 61.150 -0.147 -102.369 1.00 56.94 252 ILE A N 1
ATOM 2061 C CA . ILE A 1 252 ? 62.214 0.871 -102.343 1.00 56.94 252 ILE A CA 1
ATOM 2062 C C . ILE A 1 252 ? 63.619 0.247 -102.192 1.00 56.94 252 ILE A C 1
ATOM 2064 O O . ILE A 1 252 ? 64.611 0.875 -102.565 1.00 56.94 252 ILE A O 1
ATOM 2068 N N . THR A 1 253 ? 63.747 -1.007 -101.744 1.00 46.38 253 THR A N 1
ATOM 2069 C CA . THR A 1 253 ? 65.047 -1.700 -101.674 1.00 46.38 253 THR A CA 1
ATOM 2070 C C . THR A 1 253 ? 65.493 -2.289 -103.018 1.00 46.38 253 THR A C 1
ATOM 2072 O O . THR A 1 253 ? 65.242 -3.439 -103.369 1.00 46.38 253 THR A O 1
ATOM 2075 N N . ILE A 1 254 ? 66.283 -1.494 -103.742 1.00 48.38 254 ILE A N 1
ATOM 2076 C CA . ILE A 1 254 ? 67.444 -1.996 -104.494 1.00 48.38 254 ILE A CA 1
ATOM 2077 C C . ILE A 1 254 ? 68.427 -2.592 -103.457 1.00 48.38 254 ILE A C 1
ATOM 2079 O O . ILE A 1 254 ? 68.624 -1.986 -102.401 1.00 48.38 254 ILE A O 1
ATOM 2083 N N . PRO A 1 255 ? 69.026 -3.774 -103.688 1.00 45.34 255 PRO A N 1
ATOM 2084 C CA . PRO A 1 255 ? 69.649 -4.545 -102.615 1.00 45.34 255 PRO A CA 1
ATOM 2085 C C . PRO A 1 255 ? 71.038 -4.020 -102.244 1.00 45.34 255 PRO A C 1
ATOM 2087 O O . PRO A 1 255 ? 71.965 -4.208 -103.023 1.00 45.34 255 PRO A O 1
ATOM 2090 N N . VAL A 1 256 ? 71.216 -3.495 -101.023 1.00 41.59 256 VAL A N 1
ATOM 2091 C CA . VAL A 1 256 ? 72.458 -3.683 -100.246 1.00 41.59 256 VAL A CA 1
ATOM 2092 C C . VAL A 1 256 ? 72.151 -3.749 -98.743 1.00 41.59 256 VAL A C 1
ATOM 2094 O O . VAL A 1 256 ? 71.685 -2.798 -98.126 1.00 41.59 256 VAL A O 1
ATOM 2097 N N . HIS A 1 257 ? 72.468 -4.916 -98.187 1.00 41.66 257 HIS A N 1
ATOM 2098 C CA . HIS A 1 257 ? 72.632 -5.267 -96.778 1.00 41.66 257 HIS A CA 1
ATOM 2099 C C . HIS A 1 257 ? 73.331 -4.206 -95.920 1.00 41.66 257 HIS A C 1
ATOM 2101 O O . HIS A 1 257 ? 74.417 -3.760 -96.280 1.00 41.66 257 HIS A O 1
ATOM 2107 N N . SER A 1 258 ? 72.801 -3.957 -94.720 1.00 35.75 258 SER A N 1
ATOM 2108 C CA . SER A 1 258 ? 73.504 -3.919 -93.414 1.00 35.75 258 SER A CA 1
ATOM 2109 C C . SER A 1 258 ? 72.590 -3.232 -92.383 1.00 35.75 258 SER A C 1
ATOM 2111 O O . SER A 1 258 ? 71.906 -2.285 -92.727 1.00 35.75 258 SER A O 1
ATOM 2113 N N . SER A 1 259 ? 72.505 -3.544 -91.092 1.00 38.97 259 SER A N 1
ATOM 2114 C CA . SER A 1 259 ? 72.921 -4.642 -90.218 1.00 38.97 259 SER A CA 1
ATOM 2115 C C . SER A 1 259 ? 72.813 -4.061 -88.792 1.00 38.97 259 SER A C 1
ATOM 2117 O O . SER A 1 259 ? 73.415 -3.024 -88.535 1.00 38.97 259 SER A O 1
ATOM 2119 N N . PHE A 1 260 ? 72.126 -4.766 -87.879 1.00 41.41 260 PHE A N 1
ATOM 2120 C CA . PHE A 1 260 ? 72.076 -4.556 -86.412 1.00 41.41 260 PHE A CA 1
ATOM 2121 C C . PHE A 1 260 ? 71.225 -3.355 -85.925 1.00 41.41 260 PHE A C 1
ATOM 2123 O O . PHE A 1 260 ? 71.354 -2.240 -86.401 1.00 41.41 260 PHE A O 1
ATOM 2130 N N . SER A 1 261 ? 70.325 -3.493 -84.945 1.00 40.06 261 SER A N 1
ATOM 2131 C CA . SER A 1 261 ? 70.550 -4.167 -83.662 1.00 40.06 261 SER A CA 1
ATOM 2132 C C . SER A 1 261 ? 69.273 -4.747 -83.048 1.00 40.06 261 SER A C 1
ATOM 2134 O O . SER A 1 261 ? 68.244 -4.083 -82.946 1.00 40.06 261 SER A O 1
ATOM 2136 N N . ASN A 1 262 ? 69.408 -5.981 -82.563 1.00 41.50 262 ASN A N 1
ATOM 2137 C CA . ASN A 1 262 ? 68.496 -6.639 -81.640 1.00 41.50 262 ASN A CA 1
ATOM 2138 C C . ASN A 1 262 ? 68.378 -5.823 -80.345 1.00 41.50 262 ASN A C 1
ATOM 2140 O O . ASN A 1 262 ? 69.351 -5.709 -79.599 1.00 41.50 262 ASN A O 1
ATOM 2144 N N . MET A 1 263 ? 67.182 -5.324 -80.040 1.00 38.25 263 MET A N 1
ATOM 2145 C CA . MET A 1 263 ? 66.817 -4.949 -78.677 1.00 38.25 263 MET A CA 1
ATOM 2146 C C . MET A 1 263 ? 66.141 -6.149 -78.021 1.00 38.25 263 MET A C 1
ATOM 2148 O O . MET A 1 263 ? 65.023 -6.525 -78.361 1.00 38.25 263 MET A O 1
ATOM 2152 N N . SER A 1 264 ? 66.876 -6.762 -77.097 1.00 38.19 264 SER A N 1
ATOM 2153 C CA . SER A 1 264 ? 66.416 -7.821 -76.207 1.00 38.19 264 SER A CA 1
ATOM 2154 C C . SER A 1 264 ? 65.158 -7.371 -75.462 1.00 38.19 264 SER A C 1
ATOM 2156 O O . SER A 1 264 ? 65.220 -6.509 -74.584 1.00 38.19 264 SER A O 1
ATOM 2158 N N . LEU A 1 265 ? 64.028 -7.984 -75.805 1.00 41.47 265 LEU A N 1
ATOM 2159 C CA . LEU A 1 265 ? 62.791 -7.965 -75.038 1.00 41.47 265 LEU A CA 1
ATOM 2160 C C . LEU A 1 265 ? 63.084 -8.647 -73.692 1.00 41.47 265 LEU A C 1
ATOM 2162 O O . LEU A 1 265 ? 63.247 -9.863 -73.627 1.00 41.47 265 LEU A O 1
ATOM 2166 N N . ARG A 1 266 ? 63.245 -7.872 -72.618 1.00 41.88 266 ARG A N 1
ATOM 2167 C CA . ARG A 1 266 ? 63.297 -8.436 -71.269 1.00 41.88 266 ARG A CA 1
ATOM 2168 C C . ARG A 1 266 ? 61.854 -8.674 -70.842 1.00 41.88 266 ARG A C 1
ATOM 2170 O O . ARG A 1 266 ? 61.171 -7.740 -70.437 1.00 41.88 266 ARG A O 1
ATOM 2177 N N . GLU A 1 267 ? 61.405 -9.916 -70.986 1.00 37.81 267 GLU A N 1
ATOM 2178 C CA . GLU A 1 267 ? 60.205 -10.431 -70.333 1.00 37.81 267 GLU A CA 1
ATOM 2179 C C . GLU A 1 267 ? 60.306 -10.141 -68.831 1.00 37.81 267 GLU A C 1
ATOM 2181 O O . GLU A 1 267 ? 61.080 -10.761 -68.101 1.00 37.81 267 GLU A O 1
ATOM 2186 N N . THR A 1 268 ? 59.542 -9.165 -68.349 1.00 38.56 268 THR A N 1
ATOM 2187 C CA . THR A 1 268 ? 59.140 -9.151 -66.947 1.00 38.56 268 THR A CA 1
ATOM 2188 C C . THR A 1 268 ? 58.037 -10.183 -66.824 1.00 38.56 268 THR A C 1
ATOM 2190 O O . THR A 1 268 ? 56.887 -9.928 -67.176 1.00 38.56 268 THR A O 1
ATOM 2193 N N . ASN A 1 269 ? 58.445 -11.374 -66.401 1.00 35.25 269 ASN A N 1
ATOM 2194 C CA . ASN A 1 269 ? 57.585 -12.444 -65.936 1.00 35.25 269 ASN A CA 1
ATOM 2195 C C . ASN A 1 269 ? 56.605 -11.843 -64.905 1.00 35.25 269 ASN A C 1
ATOM 2197 O O . ASN A 1 269 ? 57.016 -11.463 -63.808 1.00 35.25 269 ASN A O 1
ATOM 2201 N N . LEU A 1 270 ? 55.340 -11.648 -65.298 1.00 43.09 270 LEU A N 1
ATOM 2202 C CA . LEU A 1 270 ? 54.250 -11.497 -64.342 1.00 43.09 270 LEU A CA 1
ATOM 2203 C C . LEU A 1 270 ? 54.071 -12.881 -63.730 1.00 43.09 270 LEU A C 1
ATOM 2205 O O . LEU A 1 270 ? 53.442 -13.748 -64.334 1.00 43.09 270 LEU A O 1
ATOM 2209 N N . ASP A 1 271 ? 54.656 -13.078 -62.556 1.00 30.64 271 ASP A N 1
ATOM 2210 C CA . ASP A 1 271 ? 54.313 -14.212 -61.718 1.00 30.64 271 ASP A CA 1
ATOM 2211 C C . ASP A 1 271 ? 52.879 -13.971 -61.235 1.00 30.64 271 ASP A C 1
ATOM 2213 O O . ASP A 1 271 ? 52.599 -13.132 -60.373 1.00 30.64 271 ASP A O 1
ATOM 2217 N N . SER A 1 272 ? 51.929 -14.619 -61.902 1.00 42.56 272 SER A N 1
ATOM 2218 C CA . SER A 1 272 ? 50.543 -14.681 -61.473 1.00 42.56 272 SER A CA 1
ATOM 2219 C C . SER A 1 272 ? 50.480 -15.579 -60.242 1.00 42.56 272 SER A C 1
ATOM 2221 O O . SER A 1 272 ? 50.178 -16.768 -60.346 1.00 42.56 272 SER A O 1
ATOM 2223 N N . HIS A 1 273 ? 50.767 -15.014 -59.069 1.00 39.91 273 HIS A N 1
ATOM 2224 C CA . HIS A 1 273 ? 50.352 -15.629 -57.818 1.00 39.91 273 HIS A CA 1
ATOM 2225 C C . HIS A 1 273 ? 48.819 -15.716 -57.810 1.00 39.91 273 HIS A C 1
ATOM 2227 O O . HIS A 1 273 ? 48.151 -14.685 -57.960 1.00 39.91 273 HIS A O 1
ATOM 2233 N N . PRO A 1 274 ? 48.226 -16.907 -57.617 1.00 41.84 274 PRO A N 1
ATOM 2234 C CA . PRO A 1 274 ? 46.848 -16.982 -57.169 1.00 41.84 274 PRO A CA 1
ATOM 2235 C C . PRO A 1 274 ? 46.783 -16.234 -55.837 1.00 41.84 274 PRO A C 1
ATOM 2237 O O . PRO A 1 274 ? 47.579 -16.501 -54.938 1.00 41.84 274 PRO A O 1
ATOM 2240 N N . MET A 1 275 ? 45.861 -15.283 -55.709 1.00 40.97 275 MET A N 1
ATOM 2241 C CA . MET A 1 275 ? 45.478 -14.754 -54.404 1.00 40.97 275 MET A CA 1
ATOM 2242 C C . MET A 1 275 ? 44.904 -15.912 -53.585 1.00 40.97 275 MET A C 1
ATOM 2244 O O . MET A 1 275 ? 43.722 -16.232 -53.691 1.00 40.97 275 MET A O 1
ATOM 2248 N N . GLU A 1 276 ? 45.754 -16.573 -52.801 1.00 38.09 276 GLU A N 1
ATOM 2249 C CA . GLU A 1 276 ? 45.318 -17.424 -51.704 1.00 38.09 276 GLU A CA 1
ATOM 2250 C C . GLU A 1 276 ? 44.559 -16.536 -50.722 1.00 38.09 276 GLU A C 1
ATOM 2252 O O . GLU A 1 276 ? 45.109 -15.606 -50.124 1.00 38.09 276 GLU A O 1
ATOM 2257 N N . SER A 1 277 ? 43.265 -16.813 -50.578 1.00 42.50 277 SER A N 1
ATOM 2258 C CA . SER A 1 277 ? 42.440 -16.258 -49.521 1.00 42.50 277 SER A CA 1
ATOM 2259 C C . SER A 1 277 ? 43.079 -16.619 -48.188 1.00 42.50 277 SER A C 1
ATOM 2261 O O . SER A 1 277 ? 42.928 -17.731 -47.680 1.00 42.50 277 SER A O 1
ATOM 2263 N N . THR A 1 278 ? 43.811 -15.669 -47.613 1.00 40.06 278 THR A N 1
ATOM 2264 C CA . THR A 1 278 ? 44.286 -15.768 -46.242 1.00 40.06 278 THR A CA 1
ATOM 2265 C C . THR A 1 278 ? 43.043 -15.699 -45.363 1.00 40.06 278 THR A C 1
ATOM 2267 O O . THR A 1 278 ? 42.573 -14.621 -44.999 1.00 40.06 278 THR A O 1
ATOM 2270 N N . HIS A 1 279 ? 42.450 -16.855 -45.066 1.00 45.84 279 HIS A N 1
ATOM 2271 C CA . HIS A 1 279 ? 41.454 -16.968 -44.015 1.00 45.84 279 HIS A CA 1
ATOM 2272 C C . HIS A 1 279 ? 42.176 -16.635 -42.712 1.00 45.84 279 HIS A C 1
ATOM 2274 O O . HIS A 1 279 ? 42.860 -17.464 -42.117 1.00 45.84 279 HIS A O 1
ATOM 2280 N N . SER A 1 280 ? 42.090 -15.367 -42.312 1.00 47.06 280 SER A N 1
ATOM 2281 C CA . SER A 1 280 ? 42.516 -14.916 -40.998 1.00 47.06 280 SER A CA 1
ATOM 2282 C C . SER A 1 280 ? 41.702 -15.710 -39.978 1.00 47.06 280 SER A C 1
ATOM 2284 O O . SER A 1 280 ? 40.501 -15.475 -39.826 1.00 47.06 280 SER A O 1
ATOM 2286 N N . LYS A 1 281 ? 42.332 -16.708 -39.345 1.00 51.84 281 LYS A N 1
ATOM 2287 C CA . LYS A 1 281 ? 41.756 -17.440 -38.214 1.00 51.84 281 LYS A CA 1
ATOM 2288 C C . LYS A 1 281 ? 41.422 -16.411 -37.138 1.00 51.84 281 LYS A C 1
ATOM 2290 O O . LYS A 1 281 ? 42.320 -15.881 -36.488 1.00 51.84 281 LYS A O 1
ATOM 2295 N N . ARG A 1 282 ? 40.137 -16.087 -36.987 1.00 62.19 282 ARG A N 1
ATOM 2296 C CA . ARG A 1 282 ? 39.661 -15.281 -35.864 1.00 62.19 282 ARG A CA 1
ATOM 2297 C C . ARG A 1 282 ? 39.409 -16.220 -34.701 1.00 62.19 282 ARG A C 1
ATOM 2299 O O . ARG A 1 282 ? 38.402 -16.912 -34.679 1.00 62.19 282 ARG A O 1
ATOM 2306 N N . THR A 1 283 ? 40.314 -16.217 -33.735 1.00 57.84 283 THR A N 1
ATOM 2307 C CA . THR A 1 283 ? 40.033 -16.769 -32.413 1.00 57.84 283 THR A CA 1
ATOM 2308 C C . THR A 1 283 ? 39.025 -15.849 -31.726 1.00 57.84 283 THR A C 1
ATOM 2310 O O . THR A 1 283 ? 39.306 -14.670 -31.501 1.00 57.84 283 THR A O 1
ATOM 2313 N N . LEU A 1 284 ? 37.841 -16.371 -31.417 1.00 65.50 284 LEU A N 1
ATOM 2314 C CA . LEU A 1 284 ? 36.838 -15.662 -30.629 1.00 65.50 284 LEU A CA 1
ATOM 2315 C C . LEU A 1 284 ? 37.129 -15.903 -29.144 1.00 65.50 284 LEU A C 1
ATOM 2317 O O . LEU A 1 284 ? 37.144 -17.044 -28.681 1.00 65.50 284 LEU A O 1
ATOM 2321 N N . LEU A 1 285 ? 37.376 -14.824 -28.397 1.00 71.75 285 LEU A N 1
ATOM 2322 C CA . LEU A 1 285 ? 37.492 -14.872 -26.942 1.00 71.75 285 LEU A CA 1
ATOM 2323 C C . LEU A 1 285 ? 36.164 -14.414 -26.341 1.00 71.75 285 LEU A C 1
ATOM 2325 O O . LEU A 1 285 ? 35.851 -13.223 -26.339 1.00 71.75 285 LEU A O 1
ATOM 2329 N N . ILE A 1 286 ? 35.370 -15.367 -25.860 1.00 73.31 286 ILE A N 1
ATOM 2330 C CA . ILE A 1 286 ? 34.086 -15.069 -25.228 1.00 73.31 286 ILE A CA 1
ATOM 2331 C C . ILE A 1 286 ? 34.355 -14.816 -23.745 1.00 73.31 286 ILE A C 1
ATOM 2333 O O . ILE A 1 286 ? 34.740 -15.724 -23.005 1.00 73.31 286 ILE A O 1
ATOM 2337 N N . LYS A 1 287 ? 34.173 -13.560 -23.328 1.00 74.94 287 LYS A N 1
ATOM 2338 C CA . LYS A 1 287 ? 34.182 -13.153 -21.921 1.00 74.94 287 LYS A CA 1
ATOM 2339 C C . LYS A 1 287 ? 32.754 -13.144 -21.405 1.00 74.94 287 LYS A C 1
ATOM 2341 O O . LYS A 1 287 ? 31.938 -12.346 -21.861 1.00 74.94 287 LYS A O 1
ATOM 2346 N N . THR A 1 288 ? 32.466 -14.000 -20.437 1.00 79.69 288 THR A N 1
ATOM 2347 C CA . THR A 1 288 ? 31.205 -13.942 -19.697 1.00 79.69 288 THR A CA 1
ATOM 2348 C C . THR A 1 288 ? 31.475 -13.240 -18.375 1.00 79.69 288 THR A C 1
ATOM 2350 O O . THR A 1 288 ? 32.287 -13.706 -17.573 1.00 79.69 288 THR A O 1
ATOM 2353 N N . VAL A 1 289 ? 30.822 -12.094 -18.185 1.00 80.06 289 VAL A N 1
ATOM 2354 C CA . VAL A 1 289 ? 30.924 -11.274 -16.976 1.00 80.06 289 VAL A CA 1
ATOM 2355 C C . VAL A 1 289 ? 29.586 -11.345 -16.260 1.00 80.06 289 VAL A C 1
ATOM 2357 O O . VAL A 1 289 ? 28.569 -10.909 -16.795 1.00 80.06 289 VAL A O 1
ATOM 2360 N N . GLU A 1 290 ? 29.589 -11.914 -15.060 1.00 76.69 290 GLU A N 1
ATOM 2361 C CA . GLU A 1 290 ? 28.404 -11.974 -14.211 1.00 76.69 290 GLU A CA 1
ATOM 2362 C C . GLU A 1 290 ? 28.436 -10.775 -13.254 1.00 76.69 290 GLU A C 1
ATOM 2364 O O . GLU A 1 290 ? 29.395 -10.596 -12.493 1.00 76.69 290 GLU A O 1
ATOM 2369 N N . THR A 1 291 ? 27.418 -9.915 -13.324 1.00 83.50 291 THR A N 1
ATOM 2370 C CA . THR A 1 291 ? 27.280 -8.731 -12.467 1.00 83.50 291 THR A CA 1
ATOM 2371 C C . THR A 1 291 ? 26.054 -8.845 -11.574 1.00 83.50 291 THR A C 1
ATOM 2373 O O . THR A 1 291 ? 24.964 -9.209 -12.013 1.00 83.50 291 THR A O 1
ATOM 2376 N N . ARG A 1 292 ? 26.230 -8.487 -10.300 1.00 74.69 292 ARG A N 1
ATOM 2377 C CA . ARG A 1 292 ? 25.145 -8.329 -9.329 1.00 74.69 292 ARG A CA 1
ATOM 2378 C C . ARG A 1 292 ? 25.325 -6.989 -8.631 1.00 74.69 292 ARG A C 1
ATOM 2380 O O . ARG A 1 292 ? 26.425 -6.675 -8.187 1.00 74.69 292 ARG A O 1
ATOM 2387 N N . ASP A 1 293 ? 24.266 -6.183 -8.602 1.00 76.38 293 ASP A N 1
ATOM 2388 C CA . ASP A 1 293 ? 24.259 -4.848 -7.984 1.00 76.38 293 ASP A CA 1
ATOM 2389 C C . ASP A 1 293 ? 25.389 -3.917 -8.486 1.00 76.38 293 ASP A C 1
ATOM 2391 O O . ASP A 1 293 ? 25.939 -3.108 -7.743 1.00 76.38 293 ASP A O 1
ATOM 2395 N N . GLY A 1 294 ? 25.771 -4.044 -9.764 1.00 77.81 294 GLY A N 1
ATOM 2396 C CA . GLY A 1 294 ? 26.803 -3.210 -10.394 1.00 77.81 294 GLY A CA 1
ATOM 2397 C C . GLY A 1 294 ? 28.256 -3.599 -10.085 1.00 77.81 294 GLY A C 1
ATOM 2398 O O . GLY A 1 294 ? 29.164 -2.943 -10.594 1.00 77.81 294 GLY A O 1
ATOM 2399 N N . GLN A 1 295 ? 28.506 -4.665 -9.315 1.00 71.56 295 GLN A N 1
ATOM 2400 C CA . GLN A 1 295 ? 29.846 -5.237 -9.124 1.00 71.56 295 GLN A CA 1
ATOM 2401 C C . GLN A 1 295 ? 30.017 -6.549 -9.899 1.00 71.56 295 GLN A C 1
ATOM 2403 O O . GLN A 1 295 ? 29.115 -7.387 -9.952 1.00 71.56 295 GLN A O 1
ATOM 2408 N N . VAL A 1 296 ? 31.196 -6.719 -10.509 1.00 82.38 296 VAL A N 1
ATOM 2409 C CA . VAL A 1 296 ? 31.591 -7.947 -11.215 1.00 82.38 296 VAL A CA 1
ATOM 2410 C C . VAL A 1 296 ? 31.911 -9.021 -10.179 1.00 82.38 296 VAL A C 1
ATOM 2412 O O . VAL A 1 296 ? 32.855 -8.869 -9.407 1.00 82.38 296 VAL A O 1
ATOM 2415 N N . ILE A 1 297 ? 31.115 -10.091 -10.151 1.00 81.00 297 ILE A N 1
ATOM 2416 C CA . ILE A 1 297 ? 31.236 -11.180 -9.167 1.00 81.00 297 ILE A CA 1
ATOM 2417 C C . ILE A 1 297 ? 31.969 -12.405 -9.723 1.00 81.00 297 ILE A C 1
ATOM 2419 O O . ILE A 1 297 ? 32.511 -13.189 -8.946 1.00 81.00 297 ILE A O 1
ATOM 2423 N N . ASN A 1 298 ? 32.021 -12.568 -11.047 1.00 71.38 298 ASN A N 1
ATOM 2424 C CA . ASN A 1 298 ? 32.753 -13.651 -11.695 1.00 71.38 298 ASN A CA 1
ATOM 2425 C C . ASN A 1 298 ? 33.139 -13.270 -13.132 1.00 71.38 298 ASN A C 1
ATOM 2427 O O . ASN A 1 298 ? 32.337 -12.684 -13.863 1.00 71.38 298 ASN A O 1
ATOM 2431 N N . GLU A 1 299 ? 34.359 -13.624 -13.534 1.00 78.31 299 GLU A N 1
ATOM 2432 C CA . GLU A 1 299 ? 34.871 -13.412 -14.885 1.00 78.31 299 GLU A CA 1
ATOM 2433 C C . GLU A 1 299 ? 35.529 -14.700 -15.384 1.00 78.31 299 GLU A C 1
ATOM 2435 O O . GLU A 1 299 ? 36.528 -15.166 -14.833 1.00 78.31 299 GLU A O 1
ATOM 2440 N N . SER A 1 300 ? 34.964 -15.278 -16.444 1.00 73.88 300 SER A N 1
ATOM 2441 C CA . SER A 1 300 ? 35.517 -16.455 -17.111 1.00 73.88 300 SER A CA 1
ATOM 2442 C C . SER A 1 300 ? 35.744 -16.162 -18.589 1.00 73.88 300 SER A C 1
ATOM 2444 O O . SER A 1 300 ? 34.932 -15.501 -19.239 1.00 73.88 300 SER A O 1
ATOM 2446 N N . SER A 1 301 ? 36.882 -16.621 -19.113 1.00 74.69 301 SER A N 1
ATOM 2447 C CA . SER A 1 301 ? 37.244 -16.510 -20.527 1.00 74.69 301 SER A CA 1
ATOM 2448 C C . SER A 1 301 ? 37.455 -17.909 -21.092 1.00 74.69 301 SER A C 1
ATOM 2450 O O . SER A 1 301 ? 38.335 -18.634 -20.628 1.00 74.69 301 SER A O 1
ATOM 2452 N N . GLN A 1 302 ? 36.656 -18.279 -22.091 1.00 65.88 302 GLN A N 1
ATOM 2453 C CA . GLN A 1 302 ? 36.838 -19.512 -22.855 1.00 65.88 302 GLN A CA 1
ATOM 2454 C C . GLN A 1 302 ? 37.267 -19.177 -24.282 1.00 65.88 302 GLN A C 1
ATOM 2456 O O . GLN A 1 302 ? 36.689 -18.308 -24.939 1.00 65.88 302 GLN A O 1
ATOM 2461 N N . GLN A 1 303 ? 38.310 -19.867 -24.738 1.00 65.06 303 GLN A N 1
ATOM 2462 C CA . GLN A 1 303 ? 38.851 -19.754 -26.084 1.00 65.06 303 GLN A CA 1
ATOM 2463 C C . GLN A 1 303 ? 38.225 -20.856 -26.941 1.00 65.06 303 GLN A C 1
ATOM 2465 O O . GLN A 1 303 ? 38.365 -22.038 -26.620 1.00 65.06 303 GLN A O 1
ATOM 2470 N N . HIS A 1 304 ? 37.501 -20.469 -27.990 1.00 58.03 304 HIS A N 1
ATOM 2471 C CA . HIS A 1 304 ? 36.935 -21.412 -28.948 1.00 58.03 304 HIS A CA 1
ATOM 2472 C C . HIS A 1 304 ? 37.694 -21.293 -30.269 1.00 58.03 304 HIS A C 1
ATOM 2474 O O . HIS A 1 304 ? 37.720 -20.224 -30.882 1.00 58.03 304 HIS A O 1
ATOM 2480 N N . ASP A 1 305 ? 38.340 -22.386 -30.670 1.00 58.84 305 ASP A N 1
ATOM 2481 C CA . ASP A 1 305 ? 38.982 -22.508 -31.973 1.00 58.84 305 ASP A CA 1
ATOM 2482 C C . ASP A 1 305 ? 38.007 -23.230 -32.910 1.00 58.84 305 ASP A C 1
ATOM 2484 O O . ASP A 1 305 ? 37.793 -24.437 -32.780 1.00 58.84 305 ASP A O 1
ATOM 2488 N N . ASP A 1 306 ? 37.397 -22.490 -33.839 1.00 50.31 306 ASP A N 1
ATOM 2489 C CA . ASP A 1 306 ? 36.565 -23.072 -34.895 1.00 50.31 306 ASP A CA 1
ATOM 2490 C C . ASP A 1 306 ? 37.446 -23.948 -35.806 1.00 50.31 306 ASP A C 1
ATOM 2492 O O . ASP A 1 306 ? 38.259 -23.448 -36.591 1.00 50.31 306 ASP A O 1
ATOM 2496 N N . TYR A 1 307 ? 37.291 -25.270 -35.708 1.00 50.03 307 TYR A N 1
ATOM 2497 C CA . TYR A 1 307 ? 37.757 -26.209 -36.727 1.00 50.03 307 TYR A CA 1
ATOM 2498 C C . TYR A 1 307 ? 36.675 -26.305 -37.809 1.00 50.03 307 TYR A C 1
ATOM 2500 O O . TYR A 1 307 ? 35.636 -26.927 -37.600 1.00 50.03 307 TYR A O 1
ATOM 2508 N N . GLN A 1 308 ? 36.910 -25.667 -38.955 1.00 44.94 308 GLN A N 1
ATOM 2509 C CA . GLN A 1 308 ? 36.176 -25.949 -40.190 1.00 44.94 308 GLN A CA 1
ATOM 2510 C C . GLN A 1 308 ? 36.968 -26.990 -40.994 1.00 44.94 308 GLN A C 1
ATOM 2512 O O . GLN A 1 308 ? 38.118 -26.723 -41.347 1.00 44.94 308 GLN A O 1
ATOM 2517 N N . ASP A 1 309 ? 36.357 -28.162 -41.209 1.00 34.94 309 ASP A N 1
ATOM 2518 C CA . ASP A 1 309 ? 36.757 -29.174 -42.207 1.00 34.94 309 ASP A CA 1
ATOM 2519 C C . ASP A 1 309 ? 36.577 -28.645 -43.642 1.00 34.94 309 ASP A C 1
ATOM 2521 O O . ASP A 1 309 ? 35.583 -27.914 -43.885 1.00 34.94 309 ASP A O 1
#